Protein 4ECF (pdb70)

Solvent-accessible surface area: 11600 Å² total

Sequence (258 aa):
AGESITAVGSTALQPLVEAAGEQYTGEHLGTFINVQGGGTGTGLSQIQEGAVQIGNSDLFAGEQKGINNARQLVDHRVAVVGITPIVNKKVGVKNLSTNQLIKIFTGQITNWKEVGGADQSIVLINRAQGSGTRATFEQFGLANHRSSKTAQEQDSSGVRSIIVATTPGAISYVAFSYVNKTVQALSSLNHVAPTEVNVTTNDWRIWSYEHLYTKGHPTGLTKAFITYVQSPAIQNTLVRQLGYLSSPDQLVERDANGHITKT

Radius of gyration: 18.45 Å; Cα contacts (8 Å, |Δi|>4): 594; chains: 1; bounding box: 56×37×43 Å

CATH classification: 3.40.190.10 (+1 more: 3.40.190.10)

InterPro domains:
  IPR011862 Phosphate binding protein [TIGR02136] (4-272)
  IPR024370 PBP domain [PF12849] (29-259)
  IPR050811 Phosphate-binding ABC transporter substrate-binding [PTHR30570] (5-279)

Secondary structure (DSSP, 8-state):
--EEEEEEE-TTTHHHHHHHHHHHHHHSTTEEEEEEEE-HHHHHHHHHHTSSSEEEESS-GGGSTT--GGGEE--EEEEEEEEEEE-TTSS-SEE-HHHHHHHHTTS--BGGGGTS-S-B-EEEEEPTT-HHHHHHHHHTSTTPPPPS-EEESS---HHHHHHSTTEEEEEEGGG--TTSEEPEETTB---HHHHHTTSS--EEEEEEEEESS--HHHHHHHHHHHSHHHIIIIIHHTT-B-TT--EEE-TT--EEE-

B-factor: mean 26.11, std 11.64, range [13.03, 94.61]

Organism: Levilactobacillus brevis (strain ATCC 367 / BCRC 12310 / CIP 105137 / JCM 1170 / LMG 11437 / NCIMB 947 / NCTC 947) (NCBI:txid387344)

Structure (mmCIF, N/CA/C/O backbone):
data_4ECF
#
_entry.id   4ECF
#
_cell.length_a   46.204
_cell.length_b   43.752
_cell.length_c   71.475
_cell.angle_alpha   90.000
_cell.angle_beta   102.570
_cell.angle_gamma   90.000
#
_symmetry.space_group_name_H-M   'P 1 21 1'
#
loop_
_entity.id
_entity.type
_entity.pdbx_description
1 polymer 'ABC-type phosphate transport system, periplasmic component'
2 non-polymer 'PHOSPHATE ION'
3 non-polymer 'ACETATE ION'
4 non-polymer 1,2-ETHANEDIOL
5 water water
#
loop_
_atom_site.group_PDB
_atom_site.id
_atom_site.type_symbol
_atom_site.label_atom_id
_atom_site.label_alt_id
_atom_site.label_comp_id
_atom_site.label_asym_id
_atom_site.label_entity_id
_atom_site.label_seq_id
_atom_site.pdbx_PDB_ins_code
_atom_site.Cartn_x
_atom_site.Cartn_y
_atom_site.Cartn_z
_atom_site.occupancy
_atom_site.B_iso_or_equiv
_atom_site.auth_seq_id
_atom_site.auth_comp_id
_atom_site.auth_asym_id
_atom_site.auth_atom_id
_atom_site.pdbx_PDB_model_num
ATOM 1 N N . ALA A 1 2 ? -2.411 16.267 30.903 1.00 49.70 31 ALA A N 1
ATOM 2 C CA . ALA A 1 2 ? -2.377 17.556 30.139 1.00 62.64 31 ALA A CA 1
ATOM 3 C C . ALA A 1 2 ? -1.002 18.242 30.291 1.00 51.94 31 ALA A C 1
ATOM 4 O O . ALA A 1 2 ? -0.127 18.101 29.431 1.00 56.14 31 ALA A O 1
ATOM 6 N N . GLY A 1 3 ? -0.829 18.979 31.384 1.00 40.22 32 GLY A N 1
ATOM 7 C CA . GLY A 1 3 ? 0.460 19.564 31.740 1.00 33.78 32 GLY A CA 1
ATOM 8 C C . GLY A 1 3 ? 0.840 20.758 30.875 1.00 32.88 32 GLY A C 1
ATOM 9 O O . GLY A 1 3 ? 0.065 21.210 30.048 1.00 34.37 32 GLY A O 1
ATOM 10 N N . GLU A 1 4 ? 2.040 21.268 31.106 1.00 22.20 33 GLU A N 1
ATOM 11 C CA . GLU A 1 4 ? 2.561 22.463 30.462 1.00 21.79 33 GLU A CA 1
ATOM 12 C C . GLU A 1 4 ? 3.699 22.013 29.606 1.00 18.55 33 GLU A C 1
ATOM 13 O O . GLU A 1 4 ? 4.615 21.355 30.081 1.00 17.40 33 GLU A O 1
ATOM 19 N N . SER A 1 5 ? 3.672 22.434 28.341 1.00 18.52 34 SER A N 1
ATOM 20 C CA . SER A 1 5 ? 4.680 22.088 27.368 1.00 17.77 34 SER A CA 1
ATOM 21 C C . SER A 1 5 ? 5.274 23.343 26.743 1.00 17.21 34 SER A C 1
ATOM 22 O O . SER A 1 5 ? 4.590 24.339 26.520 1.00 17.86 34 SER A O 1
ATOM 25 N N . ILE A 1 6 ? 6.559 23.278 26.450 1.00 16.21 35 ILE A N 1
ATOM 26 C CA . ILE A 1 6 ? 7.253 24.308 25.644 1.00 15.26 35 ILE A CA 1
ATOM 27 C C . ILE A 1 6 ? 8.205 23.602 24.657 1.00 16.69 35 ILE A C 1
ATOM 28 O O . ILE A 1 6 ? 8.572 22.446 24.850 1.00 16.69 35 ILE A O 1
ATOM 33 N N . THR A 1 7 ? 8.628 24.343 23.626 1.00 16.38 36 THR A N 1
ATOM 34 C CA . THR A 1 7 ? 9.540 23.873 22.602 1.00 17.71 36 THR A CA 1
ATOM 35 C C . THR A 1 7 ? 10.667 24.885 22.355 1.00 15.46 36 THR A C 1
ATOM 36 O O . THR A 1 7 ? 10.430 26.099 22.200 1.00 17.42 36 THR A O 1
ATOM 40 N N . ALA A 1 8 ? 11.902 24.372 22.399 1.00 14.67 37 ALA A N 1
ATOM 41 C CA . ALA A 1 8 ? 13.134 25.119 22.116 1.00 16.40 37 ALA A CA 1
ATOM 42 C C . ALA A 1 8 ? 13.800 24.484 20.908 1.00 17.18 37 ALA A C 1
ATOM 43 O O . ALA A 1 8 ? 13.928 23.251 20.851 1.00 19.23 37 ALA A O 1
ATOM 45 N N . VAL A 1 9 ? 14.174 25.286 19.921 1.00 15.20 38 VAL A N 1
ATOM 46 C CA . VAL A 1 9 ? 14.817 24.750 18.727 1.00 17.65 38 VAL A CA 1
ATOM 47 C C . VAL A 1 9 ? 16.033 25.615 18.327 1.00 16.62 38 VAL A C 1
ATOM 48 O O . VAL A 1 9 ? 16.120 26.778 18.712 1.00 16.27 38 VAL A O 1
ATOM 52 N N . GLY A 1 10 ? 16.957 25.020 17.576 1.00 15.21 39 GLY A N 1
ATOM 53 C CA . GLY A 1 10 ? 18.050 25.785 16.941 1.00 16.09 39 GLY A CA 1
ATOM 54 C C . GLY A 1 10 ? 19.422 25.178 17.121 1.00 14.85 39 GLY A C 1
ATOM 55 O O . GLY A 1 10 ? 19.664 24.059 16.698 1.00 16.49 39 GLY A O 1
ATOM 56 N N . SER A 1 11 ? 20.342 25.996 17.619 1.00 15.06 40 SER A N 1
ATOM 57 C CA . SER A 1 11 ? 21.729 25.608 17.741 1.00 14.43 40 SER A CA 1
ATOM 58 C C . SER A 1 11 ? 21.990 24.164 18.111 1.00 15.10 40 SER A C 1
ATOM 59 O O . SER A 1 11 ? 21.546 23.697 19.180 1.00 15.85 40 SER A O 1
ATOM 62 N N . THR A 1 12 ? 22.689 23.435 17.242 1.00 16.37 41 THR A N 1
ATOM 63 C CA . THR A 1 12 ? 23.129 22.082 17.579 1.00 17.60 41 THR A CA 1
ATOM 64 C C . THR A 1 12 ? 24.314 22.058 18.560 1.00 17.49 41 THR A C 1
ATOM 65 O O . THR A 1 12 ? 24.471 21.090 19.315 1.00 18.61 41 THR A O 1
ATOM 69 N N . ALA A 1 13 ? 25.081 23.140 18.626 1.00 17.02 42 ALA A N 1
ATOM 70 C CA . ALA A 1 13 ? 26.114 23.256 19.649 1.00 17.21 42 ALA A CA 1
ATOM 71 C C . ALA A 1 13 ? 25.533 23.312 21.075 1.00 17.27 42 ALA A C 1
ATOM 72 O O . ALA A 1 13 ? 26.116 22.779 22.027 1.00 18.82 42 ALA A O 1
ATOM 74 N N . LEU A 1 14 ? 24.352 23.932 21.205 1.00 15.25 43 LEU A N 1
ATOM 75 C CA . LEU A 1 14 ? 23.722 24.193 22.484 1.00 15.68 43 LEU A CA 1
ATOM 76 C C . LEU A 1 14 ? 22.711 23.066 22.832 1.00 15.32 43 LEU A C 1
ATOM 77 O O . LEU A 1 14 ? 22.359 22.842 23.991 1.00 16.53 43 LEU A O 1
ATOM 82 N N . GLN A 1 15 ? 22.330 22.312 21.816 1.00 14.81 44 GLN A N 1
ATOM 83 C CA . GLN A 1 15 ? 21.313 21.302 21.941 1.00 15.43 44 GLN A CA 1
ATOM 84 C C . GLN A 1 15 ? 21.590 20.334 23.104 1.00 15.86 44 GLN A C 1
ATOM 85 O O . GLN A 1 15 ? 20.670 19.987 23.869 1.00 16.03 44 GLN A O 1
ATOM 91 N N . PRO A 1 16 ? 22.835 19.861 23.259 1.00 17.11 45 PRO A N 1
ATOM 92 C CA . PRO A 1 16 ? 23.044 18.874 24.346 1.00 17.02 45 PRO A CA 1
ATOM 93 C C . PRO A 1 16 ? 22.749 19.449 25.727 1.00 16.55 45 PRO A C 1
ATOM 94 O O . PRO A 1 16 ? 22.210 18.738 26.598 1.00 17.47 45 PRO A O 1
ATOM 98 N N . LEU A 1 17 ? 23.127 20.694 25.954 1.00 16.88 46 LEU A N 1
ATOM 99 C CA . LEU A 1 17 ? 22.845 21.324 27.260 1.00 16.68 46 LEU A CA 1
ATOM 100 C C . LEU A 1 17 ? 21.316 21.540 27.468 1.00 18.17 46 LEU A C 1
ATOM 101 O O . LEU A 1 17 ? 20.766 21.294 28.573 1.00 16.48 46 LEU A O 1
ATOM 106 N N . VAL A 1 18 ? 20.630 21.989 26.433 1.00 17.28 47 VAL A N 1
ATOM 107 C CA . VAL A 1 18 ? 19.176 22.216 26.517 1.00 15.13 47 VAL A CA 1
ATOM 108 C C . VAL A 1 18 ? 18.423 20.900 26.738 1.00 17.07 47 VAL A C 1
ATOM 109 O O . VAL A 1 18 ? 17.520 20.807 27.550 1.00 17.67 47 VAL A O 1
ATOM 113 N N . GLU A 1 19 ? 18.849 19.846 26.058 1.00 16.15 48 GLU A N 1
ATOM 114 C CA . GLU A 1 19 ? 18.248 18.544 26.247 1.00 16.57 48 GLU A CA 1
ATOM 115 C C . GLU A 1 19 ? 18.491 18.014 27.669 1.00 16.34 48 GLU A C 1
ATOM 116 O O . GLU A 1 19 ? 17.605 17.453 28.315 1.00 18.14 48 GLU A O 1
ATOM 122 N N . ALA A 1 20 ? 19.735 18.122 28.144 1.00 17.19 49 ALA A N 1
ATOM 123 C CA . ALA A 1 20 ? 20.051 17.604 29.491 1.00 16.52 49 ALA A CA 1
ATOM 124 C C . ALA A 1 20 ? 19.340 18.397 30.589 1.00 17.02 49 ALA A C 1
ATOM 125 O O . ALA A 1 20 ? 18.764 17.801 31.527 1.00 16.67 49 ALA A O 1
ATOM 127 N N . ALA A 1 21 ? 19.324 19.722 30.440 1.00 17.52 50 ALA A N 1
ATOM 128 C CA . ALA A 1 21 ? 18.694 20.585 31.432 1.00 15.91 50 ALA A CA 1
ATOM 129 C C . ALA A 1 21 ? 17.162 20.374 31.385 1.00 15.73 50 ALA A C 1
ATOM 130 O O . ALA A 1 21 ? 16.489 20.361 32.413 1.00 16.31 50 ALA A O 1
ATOM 132 N N . GLY A 1 22 ? 16.630 20.217 30.187 1.00 14.73 51 GLY A N 1
ATOM 133 C CA . GLY A 1 22 ? 15.200 19.974 30.008 1.00 13.89 51 GLY A CA 1
ATOM 134 C C . GLY A 1 22 ? 14.761 18.691 30.681 1.00 16.47 51 GLY A C 1
ATOM 135 O O . GLY A 1 22 ? 13.758 18.688 31.364 1.00 17.65 51 GLY A O 1
ATOM 136 N N . GLU A 1 23 ? 15.502 17.592 30.496 1.00 16.87 52 GLU A N 1
ATOM 137 C CA . GLU A 1 23 ? 15.095 16.322 31.110 1.00 18.63 52 GLU A CA 1
ATOM 138 C C . GLU A 1 23 ? 15.237 16.396 32.624 1.00 19.54 52 GLU A C 1
ATOM 139 O O . GLU A 1 23 ? 14.418 15.866 33.377 1.00 19.03 52 GLU A O 1
ATOM 145 N N . GLN A 1 24 ? 16.282 17.059 33.082 1.00 18.23 53 GLN A N 1
ATOM 146 C CA . GLN A 1 24 ? 16.448 17.220 34.504 1.00 18.97 53 GLN A CA 1
ATOM 147 C C . GLN A 1 24 ? 15.302 18.056 35.099 1.00 17.64 53 GLN A C 1
ATOM 148 O O . GLN A 1 24 ? 14.723 17.673 36.103 1.00 17.65 53 GLN A O 1
ATOM 154 N N . TYR A 1 25 ? 14.967 19.166 34.445 1.00 16.80 54 TYR A N 1
ATOM 155 C CA . TYR A 1 25 ? 13.882 20.026 34.894 1.00 15.49 54 TYR A CA 1
ATOM 156 C C . TYR A 1 25 ? 12.562 19.247 34.958 1.00 14.67 54 TYR A C 1
ATOM 157 O O . TYR A 1 25 ? 11.853 19.266 35.954 1.00 15.81 54 TYR A O 1
ATOM 166 N N . THR A 1 26 ? 12.248 18.516 33.893 1.00 15.22 55 THR A N 1
ATOM 167 C CA . THR A 1 26 ? 10.943 17.836 33.842 1.00 15.70 55 THR A CA 1
ATOM 168 C C . THR A 1 26 ? 10.829 16.699 34.867 1.00 15.77 55 THR A C 1
ATOM 169 O O . THR A 1 26 ? 9.735 16.412 35.384 1.00 20.28 55 THR A O 1
ATOM 173 N N . GLY A 1 27 ? 11.949 16.050 35.179 1.00 15.85 56 GLY A N 1
ATOM 174 C CA . GLY A 1 27 ? 11.934 15.000 36.209 1.00 15.55 56 GLY A CA 1
ATOM 175 C C . GLY A 1 27 ? 11.814 15.573 37.605 1.00 15.73 56 GLY A C 1
ATOM 176 O O . GLY A 1 27 ? 11.465 14.866 38.538 1.00 16.93 56 GLY A O 1
ATOM 177 N N . GLU A 1 28 ? 12.137 16.852 37.761 1.00 17.15 57 GLU A N 1
ATOM 178 C CA . GLU A 1 28 ? 12.013 17.555 39.061 1.00 16.89 57 GLU A CA 1
ATOM 179 C C . GLU A 1 28 ? 10.711 18.370 39.221 1.00 17.96 57 GLU A C 1
ATOM 180 O O . GLU A 1 28 ? 10.416 18.847 40.314 1.00 19.45 57 GLU A O 1
ATOM 186 N N . HIS A 1 29 ? 9.968 18.562 38.127 1.00 16.41 58 HIS A N 1
ATOM 187 C CA . HIS A 1 29 ? 8.733 19.392 38.131 1.00 16.76 58 HIS A CA 1
ATOM 188 C C . HIS A 1 29 ? 7.635 18.626 37.453 1.00 17.26 58 HIS A C 1
ATOM 189 O O . HIS A 1 29 ? 7.587 18.512 36.220 1.00 18.10 58 HIS A O 1
ATOM 196 N N . LEU A 1 30 ? 6.786 18.015 38.244 1.00 18.28 59 LEU A N 1
ATOM 197 C CA . LEU A 1 30 ? 5.715 17.165 37.727 1.00 19.33 59 LEU A CA 1
ATOM 198 C C . LEU A 1 30 ? 4.782 17.928 36.775 1.00 19.13 59 LEU A C 1
ATOM 199 O O . LEU A 1 30 ? 4.484 19.071 36.992 1.00 20.51 59 LEU A O 1
ATOM 204 N N . GLY A 1 31 ? 4.420 17.283 35.670 1.00 20.89 60 GLY A N 1
ATOM 205 C CA . GLY A 1 31 ? 3.420 17.827 34.751 1.00 20.86 60 GLY A CA 1
ATOM 206 C C . GLY A 1 31 ? 4.017 18.802 33.746 1.00 21.62 60 GLY A C 1
ATOM 207 O O . GLY A 1 31 ? 3.315 19.659 33.220 1.00 21.69 60 GLY A O 1
ATOM 208 N N . THR A 1 32 ? 5.330 18.726 33.550 1.00 18.11 61 THR A N 1
ATOM 209 C CA . THR A 1 32 ? 6.008 19.596 32.610 1.00 15.83 61 THR A CA 1
ATOM 210 C C . THR A 1 32 ? 6.657 18.802 31.469 1.00 16.64 61 THR A C 1
ATOM 211 O O . THR A 1 32 ? 7.115 17.711 31.651 1.00 18.88 61 THR A O 1
ATOM 215 N N . PHE A 1 33 ? 6.748 19.437 30.302 1.00 17.93 62 PHE A N 1
ATOM 216 C CA . PHE A 1 33 ? 7.271 18.824 29.091 1.00 19.40 62 PHE A CA 1
ATOM 217 C C . PHE A 1 33 ? 8.086 19.852 28.340 1.00 17.93 62 PHE A C 1
ATOM 218 O O . PHE A 1 33 ? 7.614 20.961 28.112 1.00 17.16 62 PHE A O 1
ATOM 226 N N . ILE A 1 34 ? 9.322 19.501 27.983 1.00 16.12 63 ILE A N 1
ATOM 227 C CA . ILE A 1 34 ? 10.193 20.405 27.259 1.00 16.18 63 ILE A CA 1
ATOM 228 C C . ILE A 1 34 ? 10.716 19.655 26.050 1.00 17.60 63 ILE A C 1
ATOM 229 O O . ILE A 1 34 ? 11.497 18.705 26.179 1.00 18.40 63 ILE A O 1
ATOM 234 N N . ASN A 1 35 ? 10.339 20.150 24.872 1.00 17.54 64 ASN A N 1
ATOM 235 C CA . ASN A 1 35 ? 10.683 19.527 23.606 1.00 17.98 64 ASN A CA 1
ATOM 236 C C . ASN A 1 35 ? 11.829 20.303 23.020 1.00 19.20 64 ASN A C 1
ATOM 237 O O . ASN A 1 35 ? 11.767 21.506 22.949 1.00 18.99 64 ASN A O 1
ATOM 242 N N . VAL A 1 36 ? 12.891 19.611 22.611 1.00 18.06 65 VAL A N 1
ATOM 243 C CA . VAL A 1 36 ? 14.100 20.280 22.116 1.00 16.99 65 VAL A CA 1
ATOM 244 C C . VAL A 1 36 ? 14.392 19.740 20.720 1.00 16.75 65 VAL A C 1
ATOM 245 O O . VAL A 1 36 ? 14.333 18.516 20.477 1.00 21.39 65 VAL A O 1
ATOM 249 N N . GLN A 1 37 ? 14.646 20.650 19.799 1.00 16.47 66 GLN A N 1
ATOM 250 C CA . GLN A 1 37 ? 15.081 20.272 18.453 1.00 18.77 66 GLN A CA 1
ATOM 251 C C . GLN A 1 37 ? 16.371 20.990 18.096 1.00 19.54 66 GLN A C 1
ATOM 252 O O . GLN A 1 37 ? 16.732 22.007 18.683 1.00 18.06 66 GLN A O 1
ATOM 258 N N . GLY A 1 38 ? 17.029 20.458 17.062 1.00 20.26 67 GLY A N 1
ATOM 259 C CA . GLY A 1 38 ? 18.173 21.122 16.433 1.00 20.31 67 GLY A CA 1
ATOM 260 C C . GLY A 1 38 ? 17.727 22.060 15.328 1.00 20.37 67 GLY A C 1
ATOM 261 O O . GLY A 1 38 ? 16.722 22.796 15.482 1.00 19.00 67 GLY A O 1
ATOM 262 N N . GLY A 1 39 ? 18.437 22.023 14.195 1.00 20.31 68 GLY A N 1
ATOM 263 C CA . GLY A 1 39 ? 18.186 22.920 13.067 1.00 19.71 68 GLY A CA 1
ATOM 264 C C . GLY A 1 39 ? 19.235 23.974 12.786 1.00 19.32 68 GLY A C 1
ATOM 265 O O . GLY A 1 39 ? 19.317 24.509 11.673 1.00 18.35 68 GLY A O 1
ATOM 266 N N . GLY A 1 40 ? 20.010 24.295 13.801 1.00 17.38 69 GLY A N 1
ATOM 267 C CA . GLY A 1 40 ? 21.067 25.277 13.715 1.00 16.56 69 GLY A CA 1
ATOM 268 C C . GLY A 1 40 ? 20.622 26.616 14.268 1.00 16.77 69 GLY A C 1
ATOM 269 O O . GLY A 1 40 ? 19.422 26.915 14.333 1.00 16.76 69 GLY A O 1
ATOM 270 N N . THR A 1 41 ? 21.608 27.462 14.527 1.00 16.45 70 THR A N 1
ATOM 271 C CA . THR A 1 41 ? 21.386 28.803 15.047 1.00 15.73 70 THR A CA 1
ATOM 272 C C . THR A 1 41 ? 20.429 29.599 14.179 1.00 16.17 70 THR A C 1
ATOM 273 O O . THR A 1 41 ? 19.513 30.242 14.673 1.00 18.17 70 THR A O 1
ATOM 277 N N . GLY A 1 42 ? 20.635 29.546 12.864 1.00 17.83 71 GLY A N 1
ATOM 278 C CA . GLY A 1 42 ? 19.810 30.336 11.937 1.00 18.31 71 GLY A CA 1
ATOM 279 C C . GLY A 1 42 ? 18.327 30.023 11.988 1.00 17.70 71 GLY A C 1
ATOM 280 O O . GLY A 1 42 ? 17.457 30.940 11.987 1.00 18.75 71 GLY A O 1
ATOM 281 N N . THR A 1 43 ? 18.024 28.729 12.102 1.00 18.79 72 THR A N 1
ATOM 282 C CA . THR A 1 43 ? 16.664 28.249 12.281 1.00 19.62 72 THR A CA 1
ATOM 283 C C . THR A 1 43 ? 16.117 28.672 13.671 1.00 19.17 72 THR A C 1
ATOM 284 O O . THR A 1 43 ? 14.966 29.108 13.790 1.00 19.33 72 THR A O 1
ATOM 288 N N . GLY A 1 44 ? 16.935 28.590 14.710 1.00 17.08 73 GLY A N 1
ATOM 289 C CA . GLY A 1 44 ? 16.539 29.037 16.018 1.00 17.12 73 GLY A CA 1
ATOM 290 C C . GLY A 1 44 ? 16.086 30.486 16.016 1.00 17.65 73 GLY A C 1
ATOM 291 O O . GLY A 1 44 ? 15.021 30.814 16.522 1.00 18.26 73 GLY A O 1
ATOM 292 N N . LEU A 1 45 ? 16.920 31.358 15.455 1.00 17.00 74 LEU A N 1
ATOM 293 C CA . LEU A 1 45 ? 16.612 32.766 15.382 1.00 16.82 74 LEU A CA 1
ATOM 294 C C . LEU A 1 45 ? 15.404 33.052 14.494 1.00 16.66 74 LEU A C 1
ATOM 295 O O . LEU A 1 45 ? 14.524 33.838 14.859 1.00 17.20 74 LEU A O 1
ATOM 300 N N . SER A 1 46 ? 15.344 32.422 13.326 1.00 16.37 75 SER A N 1
ATOM 301 C CA . SER A 1 46 ? 14.185 32.645 12.458 1.00 18.31 75 SER A CA 1
ATOM 302 C C . SER A 1 46 ? 12.871 32.180 13.085 1.00 17.13 75 SER A C 1
ATOM 303 O O . SER A 1 46 ? 11.842 32.882 12.979 1.00 18.47 75 SER A O 1
ATOM 306 N N . GLN A 1 47 ? 12.894 31.042 13.781 1.00 17.42 76 GLN A N 1
ATOM 307 C CA . GLN A 1 47 ? 11.653 30.492 14.353 1.00 16.24 76 GLN A CA 1
ATOM 308 C C . GLN A 1 47 ? 11.191 31.301 15.576 1.00 16.35 76 GLN A C 1
ATOM 309 O O . GLN A 1 47 ? 10.002 31.542 15.731 1.00 16.69 76 GLN A O 1
ATOM 315 N N . ILE A 1 48 ? 12.132 31.775 16.372 1.00 15.54 77 ILE A N 1
ATOM 316 C CA . ILE A 1 48 ? 11.727 32.584 17.521 1.00 15.84 77 ILE A CA 1
ATOM 317 C C . ILE A 1 48 ? 11.178 33.934 17.046 1.00 16.48 77 ILE A C 1
ATOM 318 O O . ILE A 1 48 ? 10.159 34.429 17.579 1.00 17.79 77 ILE A O 1
ATOM 323 N N . GLN A 1 49 ? 11.809 34.536 16.037 1.00 15.71 78 GLN A N 1
ATOM 324 C CA . GLN A 1 49 ? 11.267 35.784 15.456 1.00 18.56 78 GLN A CA 1
ATOM 325 C C . GLN A 1 49 ? 9.852 35.597 14.951 1.00 21.60 78 GLN A C 1
ATOM 326 O O . GLN A 1 49 ? 9.008 36.487 15.102 1.00 21.02 78 GLN A O 1
ATOM 332 N N . GLU A 1 50 ? 9.607 34.450 14.322 1.00 19.66 79 GLU A N 1
ATOM 333 C CA . GLU A 1 50 ? 8.263 34.131 13.809 1.00 20.58 79 GLU A CA 1
ATOM 334 C C . GLU A 1 50 ? 7.239 33.858 14.910 1.00 22.92 79 GLU A C 1
ATOM 335 O O . GLU A 1 50 ? 6.030 33.823 14.652 1.00 21.84 79 GLU A O 1
ATOM 341 N N . GLY A 1 51 ? 7.710 33.602 16.126 1.00 20.20 80 GLY A N 1
ATOM 342 C CA . GLY A 1 51 ? 6.869 33.232 17.237 1.00 20.36 80 GLY A CA 1
ATOM 343 C C . GLY A 1 51 ? 6.349 31.814 17.067 1.00 19.01 80 GLY A C 1
ATOM 344 O O . GLY A 1 51 ? 5.287 31.468 17.563 1.00 22.23 80 GLY A O 1
ATOM 345 N N . ALA A 1 52 ? 7.119 30.982 16.351 1.00 17.81 81 ALA A N 1
ATOM 346 C CA . ALA A 1 52 ? 6.728 29.617 16.048 1.00 15.76 81 ALA A CA 1
ATOM 347 C C . ALA A 1 52 ? 7.169 28.596 17.106 1.00 16.81 81 ALA A C 1
ATOM 348 O O . ALA A 1 52 ? 6.716 27.438 17.087 1.00 16.85 81 ALA A O 1
ATOM 350 N N . VAL A 1 53 ? 8.017 29.065 18.043 1.00 16.82 82 VAL A N 1
ATOM 351 C CA . VAL A 1 53 ? 8.532 28.255 19.156 1.00 14.92 82 VAL A CA 1
ATOM 352 C C . VAL A 1 53 ? 8.598 29.152 20.386 1.00 15.63 82 VAL A C 1
ATOM 353 O O . VAL A 1 53 ? 8.412 30.352 20.278 1.00 16.86 82 VAL A O 1
ATOM 357 N N . GLN A 1 54 ? 8.880 28.559 21.543 1.00 14.53 83 GLN A N 1
ATOM 358 C CA . GLN A 1 54 ? 8.989 29.350 22.769 1.00 13.90 83 GLN A CA 1
ATOM 359 C C . GLN A 1 54 ? 10.412 29.899 22.991 1.00 13.83 83 GLN A C 1
ATOM 360 O O . GLN A 1 54 ? 10.592 30.908 23.644 1.00 15.08 83 GLN A O 1
ATOM 366 N N . ILE A 1 55 ? 11.419 29.116 22.616 1.00 13.03 84 ILE A N 1
ATOM 367 C CA . ILE A 1 55 ? 12.857 29.457 22.803 1.00 14.43 84 ILE A CA 1
ATOM 368 C C . ILE A 1 55 ? 13.609 29.184 21.515 1.00 15.21 84 ILE A C 1
ATOM 369 O O . ILE A 1 55 ? 13.477 28.122 20.939 1.00 16.07 84 ILE A O 1
ATOM 374 N N . GLY A 1 56 ? 14.401 30.179 21.079 1.00 15.99 85 GLY A N 1
ATOM 375 C CA . GLY A 1 56 ? 15.349 30.026 19.989 1.00 14.01 85 GLY A CA 1
ATOM 376 C C . GLY A 1 56 ? 16.733 29.863 20.560 1.00 15.20 85 GLY A C 1
ATOM 377 O O . GLY A 1 56 ? 17.245 30.738 21.279 1.00 17.25 85 GLY A O 1
ATOM 378 N N . ASN A 1 57 ? 17.338 28.721 20.313 1.00 15.69 86 ASN A N 1
ATOM 379 C CA . ASN A 1 57 ? 18.676 28.396 20.805 1.00 16.17 86 ASN A CA 1
ATOM 380 C C . ASN A 1 57 ? 19.692 28.909 19.803 1.00 16.22 86 ASN A C 1
ATOM 381 O O . ASN A 1 57 ? 19.637 28.505 18.629 1.00 16.98 86 ASN A O 1
ATOM 386 N N . SER A 1 58 ? 20.627 29.744 20.250 1.00 15.53 87 SER A N 1
ATOM 387 C CA . SER A 1 58 ? 21.537 30.419 19.336 1.00 15.95 87 SER A CA 1
ATOM 388 C C . SER A 1 58 ? 22.960 30.522 19.913 1.00 15.71 87 SER A C 1
ATOM 389 O O . SER A 1 58 ? 23.136 30.854 21.094 1.00 17.99 87 SER A O 1
ATOM 392 N N . ASP A 1 59 ? 23.950 30.322 19.055 1.00 16.18 88 ASP A N 1
ATOM 393 C CA . ASP A 1 59 ? 25.360 30.625 19.379 1.00 15.25 88 ASP A CA 1
ATOM 394 C C . ASP A 1 59 ? 25.760 32.043 19.077 1.00 15.69 88 ASP A C 1
ATOM 395 O O . ASP A 1 59 ? 26.909 32.431 19.347 1.00 17.26 88 ASP A O 1
ATOM 400 N N . LEU A 1 60 ? 24.858 32.816 18.493 1.00 17.48 89 LEU A N 1
ATOM 401 C CA . LEU A 1 60 ? 25.141 34.174 18.042 1.00 16.21 89 LEU A CA 1
ATOM 402 C C . LEU A 1 60 ? 24.188 35.186 18.699 1.00 17.63 89 LEU A C 1
ATOM 403 O O . LEU A 1 60 ? 23.038 34.861 19.067 1.00 17.66 89 LEU A O 1
ATOM 408 N N . PHE A 1 61 ? 24.617 36.431 18.797 1.00 19.02 90 PHE A N 1
ATOM 409 C CA . PHE A 1 61 ? 23.664 37.518 19.084 1.00 18.73 90 PHE A CA 1
ATOM 410 C C . PHE A 1 61 ? 22.667 37.638 17.928 1.00 18.27 90 PHE A C 1
ATOM 411 O O . PHE A 1 61 ? 23.062 37.456 16.749 1.00 18.36 90 PHE A O 1
ATOM 419 N N . ALA A 1 62 ? 21.404 37.966 18.244 1.00 20.29 91 ALA A N 1
ATOM 420 C CA . ALA A 1 62 ? 20.348 37.963 17.238 1.00 21.20 91 ALA A CA 1
ATOM 421 C C . ALA A 1 62 ? 20.662 38.887 16.064 1.00 21.67 91 ALA A C 1
ATOM 422 O O . ALA A 1 62 ? 20.448 38.513 14.875 1.00 24.31 91 ALA A O 1
ATOM 424 N N . GLY A 1 63 ? 21.245 40.045 16.383 1.00 20.70 92 GLY A N 1
ATOM 425 C CA . GLY A 1 63 ? 21.655 41.030 15.365 1.00 25.06 92 GLY A CA 1
ATOM 426 C C . GLY A 1 63 ? 22.729 40.622 14.365 1.00 25.69 92 GLY A C 1
ATOM 427 O O . GLY A 1 63 ? 22.910 41.320 13.354 1.00 27.23 92 GLY A O 1
ATOM 428 N N . GLU A 1 64 ? 23.438 39.521 14.629 1.00 25.27 93 GLU A N 1
ATOM 429 C CA . GLU A 1 64 ? 24.441 38.957 13.712 1.00 24.73 93 GLU A CA 1
ATOM 430 C C . GLU A 1 64 ? 23.860 38.298 12.460 1.00 28.56 93 GLU A C 1
ATOM 431 O O . GLU A 1 64 ? 24.586 38.056 11.511 1.00 29.83 93 GLU A O 1
ATOM 437 N N . GLN A 1 65 ? 22.559 37.982 12.483 1.00 26.05 94 GLN A N 1
ATOM 438 C CA . GLN A 1 65 ? 21.918 37.253 11.394 1.00 25.32 94 GLN A CA 1
ATOM 439 C C . GLN A 1 65 ? 21.063 38.217 10.582 1.00 26.10 94 GLN A C 1
ATOM 440 O O . GLN A 1 65 ? 20.156 38.866 11.109 1.00 22.96 94 GLN A O 1
ATOM 446 N N . LYS A 1 66 ? 21.362 38.331 9.285 1.00 26.95 95 LYS A N 1
ATOM 447 C CA . LYS A 1 66 ? 20.596 39.231 8.415 1.00 35.44 95 LYS A CA 1
ATOM 448 C C . LYS A 1 66 ? 19.113 38.871 8.434 1.00 29.77 95 LYS A C 1
ATOM 449 O O . LYS A 1 66 ? 18.756 37.694 8.341 1.00 33.43 95 LYS A O 1
ATOM 455 N N . GLY A 1 67 ? 18.264 39.884 8.590 1.00 30.60 96 GLY A N 1
ATOM 456 C CA . GLY A 1 67 ? 16.804 39.728 8.558 1.00 30.55 96 GLY A CA 1
ATOM 457 C C . GLY A 1 67 ? 16.135 39.445 9.893 1.00 31.99 96 GLY A C 1
ATOM 458 O O . GLY A 1 67 ? 14.909 39.291 9.967 1.00 29.58 96 GLY A O 1
ATOM 459 N N . ILE A 1 68 ? 16.935 39.348 10.952 1.00 27.95 97 ILE A N 1
ATOM 460 C CA . ILE A 1 68 ? 16.397 39.174 12.306 1.00 24.82 97 ILE A CA 1
ATOM 461 C C . ILE A 1 68 ? 16.314 40.543 12.986 1.00 31.12 97 ILE A C 1
ATOM 462 O O . ILE A 1 68 ? 17.325 41.273 13.043 1.00 33.86 97 ILE A O 1
ATOM 467 N N . ASN A 1 69 ? 15.129 40.903 13.470 1.00 29.61 98 ASN A N 1
ATOM 468 C CA A ASN A 1 69 ? 14.945 42.111 14.283 0.70 29.14 98 ASN A CA 1
ATOM 469 C CA B ASN A 1 69 ? 14.957 42.104 14.286 0.30 29.87 98 ASN A CA 1
ATOM 470 C C . ASN A 1 69 ? 15.240 41.821 15.763 1.00 28.84 98 ASN A C 1
ATOM 471 O O . ASN A 1 69 ? 14.387 41.338 16.516 1.00 27.93 98 ASN A O 1
ATOM 480 N N . ALA A 1 70 ? 16.465 42.126 16.190 1.00 29.09 99 ALA A N 1
ATOM 481 C CA . ALA A 1 70 ? 16.896 41.827 17.562 1.00 27.96 99 ALA A CA 1
ATOM 482 C C . ALA A 1 70 ? 16.050 42.530 18.637 1.00 32.27 99 ALA A C 1
ATOM 483 O O . ALA A 1 70 ? 15.916 42.025 19.768 1.00 30.21 99 ALA A O 1
ATOM 485 N N . ARG A 1 71 ? 15.440 43.663 18.287 1.00 30.59 100 ARG A N 1
ATOM 486 C CA . ARG A 1 71 ? 14.712 44.458 19.289 1.00 33.16 100 ARG A CA 1
ATOM 487 C C . ARG A 1 71 ? 13.353 43.862 19.732 1.00 33.20 100 ARG A C 1
ATOM 488 O O . ARG A 1 71 ? 12.798 44.311 20.720 1.00 34.75 100 ARG A O 1
ATOM 496 N N . GLN A 1 72 ? 12.820 42.874 19.026 1.00 27.86 101 GLN A N 1
ATOM 497 C CA . GLN A 1 72 ? 11.622 42.195 19.473 1.00 29.73 101 GLN A CA 1
ATOM 498 C C . GLN A 1 72 ? 11.948 40.891 20.254 1.00 23.96 101 GLN A C 1
ATOM 499 O O . GLN A 1 72 ? 11.054 40.245 20.808 1.00 25.08 101 GLN A O 1
ATOM 505 N N . LEU A 1 73 ? 13.229 40.536 20.311 1.00 21.35 102 LEU A N 1
ATOM 506 C CA . LEU A 1 73 ? 13.656 39.364 21.036 1.00 19.85 102 LEU A CA 1
ATOM 507 C C . LEU A 1 73 ? 14.284 39.785 22.335 1.00 21.71 102 LEU A C 1
ATOM 508 O O . LEU A 1 73 ? 14.766 40.913 22.473 1.00 24.85 102 LEU A O 1
ATOM 513 N N . VAL A 1 74 ? 14.262 38.863 23.298 1.00 18.56 103 VAL A N 1
ATOM 514 C CA . VAL A 1 74 ? 14.914 39.051 24.592 1.00 17.37 103 VAL A CA 1
ATOM 515 C C . VAL A 1 74 ? 15.996 37.976 24.773 1.00 17.44 103 VAL A C 1
ATOM 516 O O . VAL A 1 74 ? 15.716 36.783 24.750 1.00 19.10 103 VAL A O 1
ATOM 520 N N . ASP A 1 75 ? 17.224 38.440 24.947 1.00 16.78 104 ASP A N 1
ATOM 521 C CA . ASP A 1 75 ? 18.399 37.610 25.135 1.00 17.32 104 ASP A CA 1
ATOM 522 C C . ASP A 1 75 ? 18.472 37.019 26.539 1.00 16.89 104 ASP A C 1
ATOM 523 O O . ASP A 1 75 ? 18.077 37.665 27.526 1.00 18.38 104 ASP A O 1
ATOM 528 N N . HIS A 1 76 ? 18.983 35.803 26.626 1.00 16.06 105 HIS A N 1
ATOM 529 C CA . HIS A 1 76 ? 19.343 35.184 27.912 1.00 17.45 105 HIS A CA 1
ATOM 530 C C . HIS A 1 76 ? 20.566 34.364 27.671 1.00 18.04 105 HIS A C 1
ATOM 531 O O . HIS A 1 76 ? 20.524 33.384 26.927 1.00 19.63 105 HIS A O 1
ATOM 538 N N . ARG A 1 77 ? 21.699 34.820 28.158 1.00 16.80 106 ARG A N 1
ATOM 539 C CA . ARG A 1 77 ? 22.939 34.051 27.995 1.00 16.23 106 ARG A CA 1
ATOM 540 C C . ARG A 1 77 ? 23.083 33.021 29.100 1.00 16.98 106 ARG A C 1
ATOM 541 O O . ARG A 1 77 ? 22.785 33.326 30.269 1.00 17.93 106 ARG A O 1
ATOM 549 N N . VAL A 1 78 ? 23.527 31.806 28.754 1.00 16.39 107 VAL A N 1
ATOM 550 C CA . VAL A 1 78 ? 23.513 30.680 29.682 1.00 14.85 107 VAL A CA 1
ATOM 551 C C . VAL A 1 78 ? 24.833 29.946 29.792 1.00 17.01 107 VAL A C 1
ATOM 552 O O . VAL A 1 78 ? 25.023 29.148 30.691 1.00 19.58 107 VAL A O 1
ATOM 556 N N . ALA A 1 79 ? 25.759 30.223 28.878 1.00 17.60 108 ALA A N 1
ATOM 557 C CA . ALA A 1 79 ? 26.991 29.429 28.813 1.00 16.48 108 ALA A CA 1
ATOM 558 C C . ALA A 1 79 ? 27.901 30.056 27.765 1.00 16.87 108 ALA A C 1
ATOM 559 O O . ALA A 1 79 ? 27.472 30.930 26.996 1.00 17.02 108 ALA A O 1
ATOM 561 N N . VAL A 1 80 ? 29.161 29.636 27.795 1.00 16.99 109 VAL A N 1
ATOM 562 C CA . VAL A 1 80 ? 30.109 29.844 26.687 1.00 17.12 109 VAL A CA 1
ATOM 563 C C . VAL A 1 80 ? 30.424 28.445 26.153 1.00 15.10 109 VAL A C 1
ATOM 564 O O . VAL A 1 80 ? 30.554 27.463 26.916 1.00 17.71 109 VAL A O 1
ATOM 568 N N . VAL A 1 81 ? 30.507 28.316 24.841 1.00 15.92 110 VAL A N 1
ATOM 569 C CA . VAL A 1 81 ? 30.917 27.066 24.164 1.00 19.98 110 VAL A CA 1
ATOM 570 C C . VAL A 1 81 ? 32.200 27.306 23.361 1.00 18.57 110 VAL A C 1
ATOM 571 O O . VAL A 1 81 ? 32.306 28.293 22.618 1.00 17.30 110 VAL A O 1
ATOM 575 N N . GLY A 1 82 ? 33.169 26.411 23.533 1.00 18.28 111 GLY A N 1
ATOM 576 C CA . GLY A 1 82 ? 34.356 26.371 22.707 1.00 19.21 111 GLY A CA 1
ATOM 577 C C . GLY A 1 82 ? 34.090 25.611 21.424 1.00 18.47 111 GLY A C 1
ATOM 578 O O . GLY A 1 82 ? 33.248 24.689 21.387 1.00 17.46 111 GLY A O 1
ATOM 579 N N . ILE A 1 83 ? 34.756 26.044 20.369 1.00 16.82 112 ILE A N 1
ATOM 580 C CA . ILE A 1 83 ? 34.710 25.384 19.047 1.00 17.39 112 ILE A CA 1
ATOM 581 C C . ILE A 1 83 ? 36.129 24.995 18.656 1.00 18.07 112 ILE A C 1
ATOM 582 O O . ILE A 1 83 ? 37.089 25.800 18.784 1.00 17.77 112 ILE A O 1
ATOM 587 N N . THR A 1 84 ? 36.258 23.777 18.148 1.00 19.22 113 THR A N 1
ATOM 588 C CA . THR A 1 84 ? 37.566 23.243 17.766 1.00 17.48 113 THR A CA 1
ATOM 589 C C . THR A 1 84 ? 37.536 22.601 16.372 1.00 17.77 113 THR A C 1
ATOM 590 O O . THR A 1 84 ? 36.553 21.971 15.992 1.00 17.62 113 THR A O 1
ATOM 594 N N . PRO A 1 85 ? 38.600 22.812 15.599 1.00 17.31 114 PRO A N 1
ATOM 595 C CA . PRO A 1 85 ? 38.761 21.946 14.416 1.00 17.07 114 PRO A CA 1
ATOM 596 C C . PRO A 1 85 ? 38.899 20.502 14.857 1.00 17.60 114 PRO A C 1
ATOM 597 O O . PRO A 1 85 ? 39.413 20.199 15.954 1.00 18.06 114 PRO A O 1
ATOM 601 N N . ILE A 1 86 ? 38.358 19.601 14.027 1.00 16.87 115 ILE A N 1
ATOM 602 C CA . ILE A 1 86 ? 38.507 18.184 14.212 1.00 17.00 115 ILE A CA 1
ATOM 603 C C . ILE A 1 86 ? 38.929 17.549 12.913 1.00 17.61 115 ILE A C 1
ATOM 604 O O . ILE A 1 86 ? 38.562 18.002 11.846 1.00 17.21 115 ILE A O 1
ATOM 609 N N . VAL A 1 87 ? 39.751 16.514 13.016 1.00 16.78 116 VAL A N 1
ATOM 610 C CA . VAL A 1 87 ? 40.223 15.799 11.852 1.00 17.60 116 VAL A CA 1
ATOM 611 C C . VAL A 1 87 ? 40.042 14.304 12.003 1.00 18.63 116 VAL A C 1
ATOM 612 O O . VAL A 1 87 ? 39.924 13.777 13.094 1.00 18.97 116 VAL A O 1
ATOM 616 N N . ASN A 1 88 ? 40.025 13.625 10.860 1.00 19.01 117 ASN A N 1
ATOM 617 C CA . ASN A 1 88 ? 40.053 12.181 10.841 1.00 21.81 117 ASN A CA 1
ATOM 618 C C . ASN A 1 88 ? 41.355 11.741 11.508 1.00 21.65 117 ASN A C 1
ATOM 619 O O . ASN A 1 88 ? 42.389 12.382 11.349 1.00 21.76 117 ASN A O 1
ATOM 624 N N . LYS A 1 89 ? 41.296 10.694 12.311 1.00 25.67 118 LYS A N 1
ATOM 625 C CA . LYS A 1 89 ? 42.447 10.320 13.148 1.00 29.22 118 LYS A CA 1
ATOM 626 C C . LYS A 1 89 ? 43.703 9.875 12.388 1.00 31.29 118 LYS A C 1
ATOM 627 O O . LYS A 1 89 ? 44.786 9.797 12.971 1.00 31.24 118 LYS A O 1
ATOM 633 N N . LYS A 1 90 ? 43.579 9.603 11.088 1.00 27.96 119 LYS A N 1
ATOM 634 C CA . LYS A 1 90 ? 44.709 9.181 10.285 1.00 28.62 119 LYS A CA 1
ATOM 635 C C . LYS A 1 90 ? 45.365 10.296 9.447 1.00 28.26 119 LYS A C 1
ATOM 636 O O . LYS A 1 90 ? 46.254 9.999 8.637 1.00 28.31 119 LYS A O 1
ATOM 642 N N . VAL A 1 91 ? 45.015 11.576 9.646 1.00 25.07 120 VAL A N 1
ATOM 643 C CA . VAL A 1 91 ? 45.600 12.619 8.764 1.00 23.48 120 VAL A CA 1
ATOM 644 C C . VAL A 1 91 ? 47.073 12.914 9.090 1.00 26.20 120 VAL A C 1
ATOM 645 O O . VAL A 1 91 ? 47.766 13.537 8.279 1.00 28.02 120 VAL A O 1
ATOM 649 N N . GLY A 1 92 ? 47.531 12.487 10.271 1.00 27.87 121 GLY A N 1
ATOM 650 C CA . GLY A 1 92 ? 48.949 12.601 10.635 1.00 29.39 121 GLY A CA 1
ATOM 651 C C . GLY A 1 92 ? 49.386 13.918 11.269 1.00 26.87 121 GLY A C 1
ATOM 652 O O . GLY A 1 92 ? 50.584 14.192 11.297 1.00 27.62 121 GLY A O 1
ATOM 653 N N . VAL A 1 93 ? 48.431 14.742 11.716 1.00 25.35 122 VAL A N 1
ATOM 654 C CA . VAL A 1 93 ? 48.741 15.970 12.441 1.00 25.09 122 VAL A CA 1
ATOM 655 C C . VAL A 1 93 ? 47.781 16.177 13.594 1.00 22.70 122 VAL A C 1
ATOM 656 O O . VAL A 1 93 ? 46.611 15.730 13.577 1.00 23.35 122 VAL A O 1
ATOM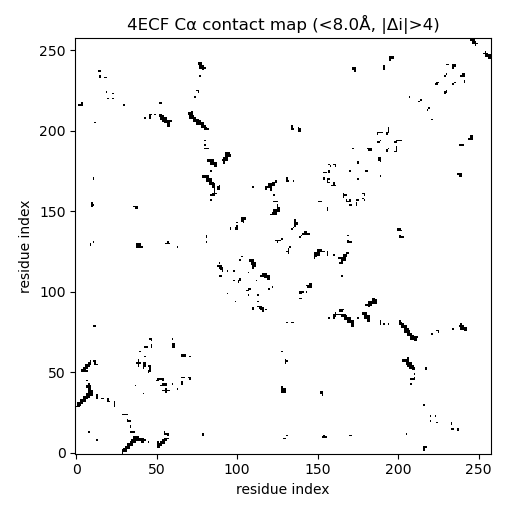 660 N N . LYS A 1 94 ? 48.293 16.883 14.591 1.00 20.88 123 LYS A N 1
ATOM 661 C CA . LYS A 1 94 ? 47.572 17.226 15.801 1.00 22.61 123 LYS A CA 1
ATOM 662 C C . LYS A 1 94 ? 47.533 18.727 16.081 1.00 20.34 123 LYS 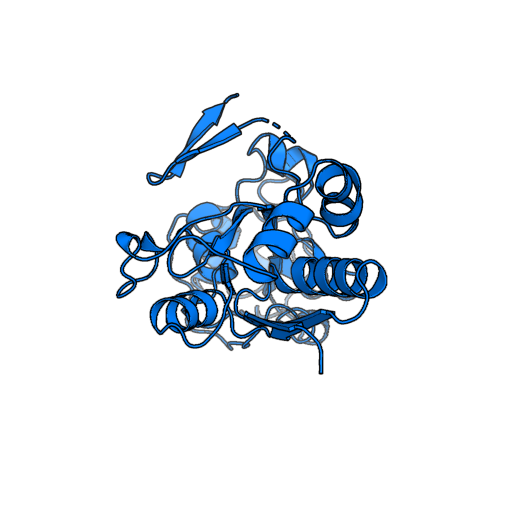A C 1
ATOM 663 O O . LYS A 1 94 ? 46.893 19.162 17.044 1.00 20.57 123 LYS A O 1
ATOM 669 N N . ASN A 1 95 ? 48.185 19.510 15.223 1.00 18.86 124 ASN A N 1
ATOM 670 C CA . ASN A 1 95 ? 48.319 20.943 15.393 1.00 18.18 124 ASN A CA 1
ATOM 671 C C . ASN A 1 95 ? 48.409 21.587 14.025 1.00 17.95 124 ASN A C 1
ATOM 672 O O . ASN A 1 95 ? 48.938 20.974 13.098 1.00 16.88 124 ASN A O 1
ATOM 677 N N . LEU A 1 96 ? 47.847 22.791 13.922 1.00 16.00 125 LEU A N 1
ATOM 678 C CA . LEU A 1 96 ? 48.071 23.697 12.766 1.00 16.55 125 LEU A CA 1
ATOM 679 C C . LEU A 1 96 ? 48.310 25.107 13.260 1.00 16.53 125 LEU A C 1
ATOM 680 O O . LEU A 1 96 ? 47.795 25.487 14.318 1.00 17.35 125 LEU A O 1
ATOM 685 N N . SER A 1 97 ? 49.105 25.893 12.525 1.00 15.57 126 SER A N 1
ATOM 686 C CA . SER A 1 97 ? 49.133 27.332 12.798 1.00 16.89 126 SER A CA 1
ATOM 687 C C . SER A 1 97 ? 47.854 27.962 12.222 1.00 16.68 126 SER A C 1
ATOM 688 O O . SER A 1 97 ? 47.179 27.337 11.383 1.00 16.04 126 SER A O 1
ATOM 691 N N . THR A 1 98 ? 47.552 29.200 12.614 1.00 17.27 127 THR A N 1
ATOM 692 C CA . THR A 1 98 ? 46.438 29.931 12.000 1.00 16.64 127 THR A CA 1
ATOM 693 C C . THR A 1 98 ? 46.610 30.004 10.459 1.00 17.50 127 THR A C 1
ATOM 694 O O . THR A 1 98 ? 45.650 29.764 9.720 1.00 16.54 127 THR A O 1
ATOM 698 N N . ASN A 1 99 ? 47.806 30.330 9.998 1.00 18.71 128 ASN A N 1
ATOM 699 C CA . ASN A 1 99 ? 48.024 30.481 8.563 1.00 18.58 128 ASN A CA 1
ATOM 700 C C . ASN A 1 99 ? 47.772 29.163 7.832 1.00 18.91 128 ASN A C 1
ATOM 701 O O . ASN A 1 99 ? 47.165 29.163 6.753 1.00 18.66 128 ASN A O 1
ATOM 706 N N . GLN A 1 100 ? 48.236 28.038 8.398 1.00 16.82 129 GLN A N 1
ATOM 707 C CA . GLN A 1 100 ? 47.955 26.734 7.805 1.00 16.16 129 GLN A CA 1
ATOM 708 C C . GLN A 1 100 ? 46.463 26.427 7.781 1.00 16.40 129 GLN A C 1
ATOM 709 O O . GLN A 1 100 ? 45.972 25.930 6.785 1.00 16.91 129 GLN A O 1
ATOM 715 N N . LEU A 1 101 ? 45.761 26.712 8.891 1.00 15.54 130 LEU A N 1
ATOM 716 C CA . LEU A 1 101 ? 44.328 26.466 8.956 1.00 15.63 130 LEU A CA 1
ATOM 717 C C . LEU A 1 101 ? 43.575 27.257 7.874 1.00 17.60 130 LEU A C 1
ATOM 718 O O . LEU A 1 101 ? 42.675 26.721 7.186 1.00 15.73 130 LEU A O 1
ATOM 723 N N . ILE A 1 102 ? 43.957 28.515 7.687 1.00 17.00 131 ILE A N 1
ATOM 724 C CA . ILE A 1 102 ? 43.303 29.380 6.705 1.00 17.61 131 ILE A CA 1
ATOM 725 C C . ILE A 1 102 ? 43.570 28.828 5.312 1.00 17.89 131 ILE A C 1
ATOM 726 O O . ILE A 1 102 ? 42.674 28.689 4.502 1.00 18.87 131 ILE A O 1
ATOM 731 N N . LYS A 1 103 ? 44.818 28.473 5.064 1.00 16.71 132 LYS A N 1
ATOM 732 C CA . LYS A 1 103 ? 45.211 27.957 3.752 1.00 18.18 132 LYS A CA 1
ATOM 733 C C . LYS A 1 103 ? 44.484 26.664 3.465 1.00 17.65 132 LYS A C 1
ATOM 734 O O . LYS A 1 103 ? 44.189 26.385 2.308 1.00 17.73 132 LYS A O 1
ATOM 740 N N . ILE A 1 104 ? 44.251 25.832 4.473 1.00 16.40 133 ILE A N 1
ATOM 741 C CA . ILE A 1 104 ? 43.475 24.599 4.235 1.00 16.28 133 ILE A CA 1
ATOM 742 C C . ILE A 1 104 ? 42.026 24.896 3.881 1.00 17.01 133 ILE A C 1
ATOM 743 O O . ILE A 1 104 ? 41.495 24.361 2.904 1.00 19.25 133 ILE A O 1
ATOM 748 N N . PHE A 1 105 ? 41.371 25.728 4.673 1.00 15.80 134 PHE A N 1
ATOM 749 C CA . PHE A 1 105 ? 39.941 26.013 4.443 1.00 17.05 134 PHE A CA 1
ATOM 750 C C . PHE A 1 105 ? 39.671 26.853 3.188 1.00 19.47 134 PHE A C 1
ATOM 751 O O . PHE A 1 105 ? 38.574 26.774 2.630 1.00 22.69 134 PHE A O 1
ATOM 759 N N . THR A 1 106 ? 40.661 27.625 2.744 1.00 19.74 135 THR A N 1
ATOM 760 C CA . THR A 1 106 ? 40.542 28.336 1.477 1.00 19.77 135 THR A CA 1
ATOM 761 C C . THR A 1 106 ? 40.931 27.521 0.265 1.00 20.11 135 THR A C 1
ATOM 762 O O . THR A 1 106 ? 40.808 28.020 -0.884 1.00 22.07 135 THR A O 1
ATOM 766 N N . GLY A 1 107 ? 41.495 26.323 0.459 1.00 19.45 136 GLY A N 1
ATOM 767 C CA . GLY A 1 107 ? 41.907 25.477 -0.663 1.00 21.23 136 GLY A CA 1
ATOM 768 C C . GLY A 1 107 ? 43.303 25.711 -1.208 1.00 21.63 136 GLY A C 1
ATOM 769 O O . GLY A 1 107 ? 43.670 25.160 -2.246 1.00 24.76 136 GLY A O 1
ATOM 770 N N . GLN A 1 108 ? 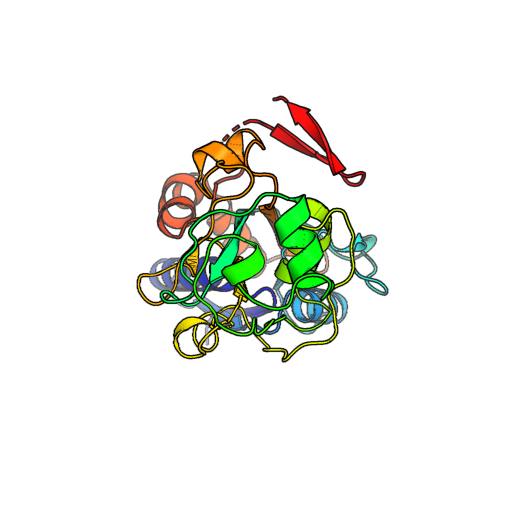44.090 26.559 -0.564 1.00 19.01 137 GLN A N 1
ATOM 771 C CA . GLN A 1 108 ? 45.459 26.790 -0.986 1.00 22.97 137 GLN A CA 1
ATOM 772 C C . GLN A 1 108 ? 46.390 25.610 -0.702 1.00 22.72 137 GLN A C 1
ATOM 773 O O . GLN A 1 108 ? 47.353 25.397 -1.415 1.00 25.50 137 GLN A O 1
ATOM 779 N N . ILE A 1 109 ? 46.123 24.888 0.379 1.00 21.09 138 ILE A N 1
ATOM 780 C CA . ILE A 1 109 ? 46.815 23.654 0.732 1.00 21.38 138 ILE A CA 1
ATOM 781 C C . ILE A 1 109 ? 45.806 22.532 0.540 1.00 20.29 138 ILE A C 1
ATOM 782 O O . ILE A 1 109 ? 44.662 22.621 1.013 1.00 21.46 138 ILE A O 1
ATOM 787 N N . THR A 1 110 ? 46.181 21.514 -0.234 1.00 21.16 139 THR A N 1
ATOM 788 C CA . THR A 1 110 ? 45.204 20.469 -0.607 1.00 20.24 139 THR A CA 1
ATOM 789 C C . THR A 1 110 ? 45.597 19.039 -0.182 1.00 20.14 139 THR A C 1
ATOM 790 O O . THR A 1 110 ? 44.833 18.119 -0.381 1.00 19.33 139 THR A O 1
ATOM 794 N N . ASN A 1 111 ? 46.796 18.865 0.363 1.00 20.10 140 ASN A N 1
ATOM 795 C CA . ASN A 1 111 ? 47.288 17.583 0.844 1.00 22.09 140 ASN A CA 1
ATOM 796 C C . ASN A 1 111 ? 47.900 17.758 2.253 1.00 20.56 140 ASN A C 1
ATOM 797 O O . ASN A 1 111 ? 48.643 18.716 2.531 1.00 19.79 140 ASN A O 1
ATOM 802 N N . TRP A 1 112 ? 47.594 16.843 3.170 1.00 20.57 141 TRP A N 1
ATOM 803 C CA . TRP A 1 112 ? 48.112 16.923 4.515 1.00 19.97 141 TRP A CA 1
ATOM 804 C C . TRP A 1 112 ? 49.636 16.880 4.607 1.00 20.50 141 TRP A C 1
ATOM 805 O O . TRP A 1 112 ? 50.232 17.387 5.557 1.00 19.98 141 TRP A O 1
ATOM 816 N N . LYS A 1 113 ? 50.310 16.335 3.602 1.00 19.55 142 LYS A N 1
ATOM 817 C CA . LYS A 1 113 ? 51.755 16.305 3.656 1.00 20.54 142 LYS A CA 1
ATOM 818 C C . LYS A 1 113 ? 52.364 17.715 3.683 1.00 22.25 142 LYS A C 1
ATOM 819 O O . LYS A 1 113 ? 53.479 17.899 4.151 1.00 23.26 142 LYS A O 1
ATOM 825 N N . GLU A 1 114 ? 51.622 18.690 3.166 1.00 22.51 143 GLU A N 1
ATOM 826 C CA . GLU A 1 114 ? 52.065 20.069 3.104 1.00 22.74 143 GLU A CA 1
ATOM 827 C C . GLU A 1 114 ? 52.178 20.687 4.499 1.00 23.43 143 GLU A C 1
ATOM 828 O O . GLU A 1 114 ? 52.838 21.720 4.663 1.00 25.32 143 GLU A O 1
ATOM 834 N N . VAL A 1 115 ? 51.562 20.059 5.487 1.00 21.46 144 VAL A N 1
ATOM 835 C CA . VAL A 1 115 ? 51.591 20.571 6.839 1.00 20.57 144 VAL A CA 1
ATOM 836 C C . VAL A 1 115 ? 52.179 19.515 7.791 1.00 23.18 144 VAL A C 1
ATOM 837 O O . VAL A 1 115 ? 51.971 19.568 8.982 1.00 28.22 144 VAL A O 1
ATOM 841 N N . GLY A 1 116 ? 52.955 18.585 7.238 1.00 25.12 145 GLY A N 1
ATOM 842 C CA . GLY A 1 116 ? 53.693 17.584 8.026 1.00 24.45 145 GLY A CA 1
ATOM 843 C C . GLY A 1 116 ? 52.936 16.300 8.298 1.00 25.64 145 GLY A C 1
ATOM 844 O O . GLY A 1 116 ? 53.366 15.486 9.118 1.00 28.12 145 GLY A O 1
ATOM 845 N N . GLY A 1 117 ? 51.784 16.125 7.654 1.00 22.40 146 GLY A N 1
ATOM 846 C CA . GLY A 1 117 ? 50.956 14.947 7.857 1.00 21.23 146 GLY A CA 1
ATOM 847 C C . GLY A 1 117 ? 51.181 13.894 6.787 1.00 24.22 146 GLY A C 1
ATOM 848 O O . GLY A 1 117 ? 52.182 13.925 6.086 1.00 23.84 146 GLY A O 1
ATOM 849 N N . ALA A 1 118 ? 50.246 12.952 6.701 1.00 24.17 147 ALA A N 1
ATOM 850 C CA . ALA A 1 118 ? 50.309 11.846 5.727 1.00 25.92 147 ALA A CA 1
ATOM 851 C C . ALA A 1 118 ? 50.124 12.389 4.323 1.00 23.39 147 ALA A C 1
ATOM 852 O O . ALA A 1 118 ? 49.499 13.421 4.150 1.00 22.93 147 ALA A O 1
ATOM 854 N N . ASP A 1 119 ? 50.600 11.653 3.321 1.00 24.38 148 ASP A N 1
ATOM 855 C CA . ASP A 1 119 ? 50.302 11.971 1.919 1.00 23.09 148 ASP A CA 1
ATOM 856 C C . ASP A 1 119 ? 48.857 11.531 1.675 1.00 21.68 148 ASP A C 1
ATOM 857 O O . ASP A 1 119 ? 48.556 10.345 1.444 1.00 24.60 148 ASP A O 1
ATOM 862 N N . GLN A 1 120 ? 47.942 12.499 1.756 1.00 20.51 149 GLN A N 1
ATOM 863 C CA . GLN A 1 120 ? 46.509 12.240 1.698 1.00 21.09 149 GLN A CA 1
ATOM 864 C C . GLN A 1 120 ? 45.821 13.540 1.287 1.00 22.09 149 GLN A C 1
ATOM 865 O O . GLN A 1 120 ? 46.062 14.609 1.916 1.00 19.57 149 GLN A O 1
ATOM 871 N N . SER A 1 121 ? 44.940 13.464 0.292 1.00 21.58 150 SER A N 1
ATOM 872 C CA . SER A 1 121 ? 44.182 14.644 -0.093 1.00 23.03 150 SER A CA 1
ATOM 873 C C . SER A 1 121 ? 43.274 15.077 1.054 1.00 22.41 150 SER A C 1
ATOM 874 O O . SER A 1 121 ? 42.661 14.237 1.735 1.00 23.26 150 SER A O 1
ATOM 877 N N . ILE A 1 122 ? 43.185 16.388 1.274 1.00 21.69 151 ILE A N 1
ATOM 878 C CA . ILE A 1 122 ? 42.330 16.966 2.310 1.00 19.02 151 ILE A CA 1
ATOM 879 C C . ILE A 1 122 ? 40.882 16.994 1.820 1.00 20.64 151 ILE A C 1
ATOM 880 O O . ILE A 1 122 ? 40.634 17.310 0.638 1.00 21.21 151 ILE A O 1
ATOM 885 N N . VAL A 1 123 ? 39.939 16.638 2.696 1.00 17.85 152 VAL A N 1
ATOM 886 C CA . VAL A 1 123 ? 38.527 16.746 2.396 1.00 18.18 152 VAL A CA 1
ATOM 887 C C . VAL A 1 123 ? 37.911 17.708 3.381 1.00 18.36 152 VAL A C 1
ATOM 888 O O . VAL A 1 123 ? 37.765 17.373 4.579 1.00 17.67 152 VAL A O 1
ATOM 892 N N . LEU A 1 124 ? 37.537 18.890 2.898 1.00 19.83 153 LEU A N 1
ATOM 893 C CA . LEU A 1 124 ? 36.878 19.875 3.748 1.00 18.19 153 LEU A CA 1
ATOM 894 C C . LEU A 1 124 ? 35.440 19.451 3.961 1.00 18.99 153 LEU A C 1
ATOM 895 O O . LEU A 1 124 ? 34.729 19.073 3.011 1.00 20.75 153 LEU A O 1
ATOM 900 N N . ILE A 1 125 ? 35.013 19.518 5.220 1.00 17.17 154 ILE A N 1
ATOM 901 C CA . ILE A 1 125 ? 33.612 19.318 5.579 1.00 19.38 154 ILE A CA 1
ATOM 902 C C . ILE A 1 125 ? 33.125 20.590 6.266 1.00 18.50 154 ILE A C 1
ATOM 903 O O . ILE A 1 125 ? 33.720 21.040 7.234 1.00 18.86 154 ILE A O 1
ATOM 908 N N . ASN A 1 126 ? 32.065 21.192 5.745 1.00 17.86 155 ASN A N 1
ATOM 909 C CA . ASN A 1 126 ? 31.540 22.433 6.311 1.00 19.65 155 ASN A CA 1
ATOM 910 C C . ASN A 1 126 ? 30.149 22.217 6.861 1.00 19.41 155 ASN A C 1
ATOM 911 O O . ASN A 1 126 ? 29.453 21.247 6.510 1.00 20.40 155 ASN A O 1
ATOM 916 N N . ARG A 1 127 ? 29.725 23.125 7.744 1.00 18.28 156 ARG A N 1
ATOM 917 C CA . ARG A 1 127 ? 28.327 23.238 8.016 1.00 19.29 156 ARG A CA 1
ATOM 918 C C . ARG A 1 127 ? 27.695 24.179 7.007 1.00 20.32 156 ARG A C 1
ATOM 919 O O . ARG A 1 127 ? 28.381 24.992 6.360 1.00 23.38 156 ARG A O 1
ATOM 927 N N . ALA A 1 128 ? 26.370 24.116 6.923 1.00 23.59 157 ALA A N 1
ATOM 928 C CA . ALA A 1 128 ? 25.605 25.043 6.111 1.00 27.22 157 ALA A CA 1
ATOM 929 C C . ALA A 1 128 ? 25.588 26.454 6.672 1.00 25.07 157 ALA A C 1
ATOM 930 O O . ALA A 1 128 ? 25.707 26.673 7.881 1.00 25.51 157 ALA A O 1
ATOM 932 N N . GLN A 1 129 ? 25.433 27.428 5.775 1.00 27.25 158 GLN A N 1
ATOM 933 C CA . GLN A 1 129 ? 25.257 28.827 6.132 1.00 28.74 158 GLN A CA 1
ATOM 934 C C . GLN A 1 129 ? 24.094 28.959 7.109 1.00 27.60 158 GLN A C 1
ATOM 935 O O . GLN A 1 129 ? 23.077 28.279 6.958 1.00 30.01 158 GLN A O 1
ATOM 941 N N . GLY A 1 130 ? 24.266 29.821 8.108 1.00 27.44 159 GLY A N 1
ATOM 942 C CA . GLY A 1 130 ? 23.312 29.920 9.220 1.00 27.21 159 GLY A CA 1
ATOM 943 C C . GLY A 1 130 ? 23.764 29.219 10.485 1.00 26.03 159 GLY A C 1
ATOM 944 O O . GLY A 1 130 ? 23.260 29.524 11.573 1.00 25.36 159 GLY A O 1
ATOM 945 N N . SER A 1 131 ? 24.687 28.270 10.349 1.00 22.10 160 SER A N 1
ATOM 946 C CA . SER A 1 131 ? 25.302 27.586 11.492 1.00 19.25 160 SER A CA 1
ATOM 947 C C . SER A 1 131 ? 26.085 28.595 12.319 1.00 17.53 160 SER A C 1
ATOM 948 O O . SER A 1 131 ? 26.902 29.362 11.785 1.00 17.55 160 SER A O 1
ATOM 951 N N . GLY A 1 132 ? 25.843 28.603 13.633 1.00 17.63 161 GLY A N 1
ATOM 952 C CA . GLY A 1 132 ? 26.544 29.512 14.491 1.00 17.00 161 GLY A CA 1
ATOM 953 C C . GLY A 1 132 ? 27.969 29.059 14.737 1.00 18.53 161 GLY A C 1
ATOM 954 O O . GLY A 1 132 ? 28.892 29.893 14.909 1.00 18.43 161 GLY A O 1
ATOM 955 N N . THR A 1 133 ? 28.165 27.746 14.672 1.00 16.90 162 THR A N 1
ATOM 956 C CA . THR A 1 133 ? 29.535 27.157 14.740 1.00 15.28 162 THR A CA 1
ATOM 957 C C . THR A 1 133 ? 30.360 27.662 13.554 1.00 16.36 162 THR A C 1
ATOM 958 O O . THR A 1 133 ? 31.516 28.118 13.726 1.00 16.73 162 THR A O 1
ATOM 962 N N . ARG A 1 134 ? 29.784 27.572 12.369 1.00 17.23 163 ARG A N 1
ATOM 963 C CA . ARG A 1 134 ? 30.477 28.030 11.199 1.00 16.58 163 ARG A CA 1
ATOM 964 C C . ARG A 1 134 ? 30.812 29.545 11.271 1.00 19.51 163 ARG A C 1
ATOM 965 O O . ARG A 1 134 ? 31.932 29.931 10.989 1.00 18.17 163 ARG A O 1
ATOM 973 N N . ALA A 1 135 ? 29.846 30.388 11.674 1.00 17.59 164 ALA A N 1
ATOM 974 C CA . ALA A 1 135 ? 30.101 31.820 11.782 1.00 19.21 164 ALA A CA 1
ATOM 975 C C . ALA A 1 135 ? 31.234 32.125 12.743 1.00 19.35 164 ALA A C 1
ATOM 976 O O . ALA A 1 135 ? 32.098 32.950 12.481 1.00 18.19 164 ALA A O 1
ATOM 978 N N . THR A 1 136 ? 31.224 31.430 13.881 1.00 18.32 165 THR A N 1
ATOM 979 C CA . THR A 1 136 ? 32.224 31.665 14.934 1.00 17.56 165 THR A CA 1
ATOM 980 C C . THR A 1 136 ? 33.585 31.210 14.468 1.00 16.87 165 THR A C 1
ATOM 981 O O . THR A 1 136 ? 34.601 31.896 14.670 1.00 17.78 165 THR A O 1
ATOM 985 N N . PHE A 1 137 ? 33.601 30.093 13.746 1.00 17.97 166 PHE A N 1
ATOM 986 C CA . PHE A 1 137 ? 34.843 29.496 13.272 1.00 16.43 166 PHE A CA 1
ATOM 987 C C . PHE A 1 137 ? 35.479 30.403 12.198 1.00 16.90 166 PHE A C 1
ATOM 988 O O . PHE A 1 137 ? 36.686 30.716 12.253 1.00 16.80 166 PHE A O 1
ATOM 996 N N . GLU A 1 138 ? 34.655 30.907 11.287 1.00 17.35 167 GLU A N 1
ATOM 997 C CA . GLU A 1 138 ? 35.185 31.817 10.233 1.00 17.05 167 GLU A CA 1
ATOM 998 C C . GLU A 1 138 ? 35.741 33.107 10.830 1.00 19.99 167 GLU A C 1
ATOM 999 O O . GLU A 1 138 ? 36.826 33.561 10.451 1.00 20.11 167 GLU A O 1
ATOM 1005 N N . GLN A 1 139 ? 35.003 33.688 11.793 1.00 17.52 168 GLN A N 1
ATOM 1006 C CA . GLN A 1 139 ? 35.417 34.934 12.370 1.00 20.09 168 GLN A CA 1
ATOM 1007 C C . GLN A 1 139 ? 36.684 34.781 13.249 1.00 19.89 168 GLN A C 1
ATOM 1008 O O . GLN A 1 139 ? 37.621 35.557 13.117 1.00 21.51 168 GLN A O 1
ATOM 1014 N N . PHE A 1 140 ? 36.681 33.811 14.173 1.00 18.19 169 PHE A N 1
ATOM 1015 C CA . PHE A 1 140 ? 37.721 33.737 15.187 1.00 18.47 169 PHE A CA 1
ATOM 1016 C C . PHE A 1 140 ? 38.800 32.689 14.956 1.00 17.77 169 PHE A C 1
ATOM 1017 O O . PHE A 1 140 ? 39.877 32.743 15.588 1.00 20.13 169 PHE A O 1
ATOM 1025 N N . GLY A 1 141 ? 38.525 31.753 14.055 1.00 16.24 170 GLY A N 1
ATOM 1026 C CA . GLY A 1 141 ? 39.470 30.739 13.567 1.00 15.84 170 GLY A CA 1
ATOM 1027 C C . GLY A 1 141 ? 40.179 31.080 12.254 1.00 16.64 170 GLY A C 1
ATOM 1028 O O . GLY A 1 141 ? 41.401 30.928 12.135 1.00 18.64 170 GLY A O 1
ATOM 1029 N N . LEU A 1 142 ? 39.391 31.581 11.314 1.00 16.72 171 LEU A N 1
ATOM 1030 C CA . LEU A 1 142 ? 39.860 31.870 9.940 1.00 17.44 171 LEU A CA 1
ATOM 1031 C C . LEU A 1 142 ? 40.088 33.368 9.628 1.00 16.66 171 LEU A C 1
ATOM 1032 O O . LEU A 1 142 ? 40.238 33.732 8.448 1.00 18.35 171 LEU A O 1
ATOM 1037 N N . ALA A 1 143 ? 40.098 34.239 10.633 1.00 19.53 172 ALA A N 1
ATOM 1038 C CA . ALA A 1 143 ? 40.327 35.683 10.399 1.00 22.97 172 ALA A CA 1
ATOM 1039 C C . ALA A 1 143 ? 39.416 36.251 9.290 1.00 21.42 172 ALA A C 1
ATOM 1040 O O . ALA A 1 143 ? 39.832 37.028 8.430 1.00 22.87 172 ALA A O 1
ATOM 1042 N N . ASN A 1 144 ? 38.151 35.824 9.334 1.00 21.07 173 ASN A N 1
ATOM 1043 C CA . ASN A 1 144 ? 37.116 36.227 8.387 1.00 21.40 173 ASN A CA 1
ATOM 1044 C C . ASN A 1 144 ? 37.302 35.757 6.934 1.00 22.67 173 ASN A C 1
ATOM 1045 O O . ASN A 1 144 ? 36.596 36.229 6.058 1.00 27.43 173 ASN A O 1
ATOM 1050 N N . HIS A 1 145 ? 38.208 34.821 6.684 1.00 19.85 174 HIS A N 1
ATOM 1051 C CA . HIS A 1 145 ? 38.245 34.145 5.393 1.00 19.61 174 HIS A CA 1
ATOM 1052 C C . HIS A 1 145 ? 37.022 33.259 5.209 1.00 21.76 174 HIS A C 1
ATOM 1053 O O . HIS A 1 145 ? 36.539 32.620 6.142 1.00 24.13 174 HIS A O 1
ATOM 1060 N N . ARG A 1 146 ? 36.495 33.258 3.994 1.00 27.26 175 ARG A N 1
ATOM 1061 C CA . ARG A 1 146 ? 35.411 32.351 3.564 1.00 32.99 175 ARG A CA 1
ATOM 1062 C C . ARG A 1 146 ? 35.983 31.014 3.167 1.00 33.64 175 ARG A C 1
ATOM 1063 O O . ARG A 1 146 ? 37.056 30.949 2.552 1.00 34.81 175 ARG A O 1
ATOM 1071 N N . SER A 1 147 ? 35.278 29.934 3.514 1.00 32.71 176 SER A N 1
ATOM 1072 C CA A SER A 1 147 ? 35.704 28.599 3.160 0.50 33.89 176 SER A CA 1
ATOM 1073 C CA B SER A 1 147 ? 35.765 28.591 3.130 0.50 32.80 176 SER A CA 1
ATOM 1074 C C . SER A 1 147 ? 35.536 28.367 1.657 1.00 36.27 176 SER A C 1
ATOM 1075 O O . SER A 1 147 ? 34.605 28.907 1.045 1.00 49.26 176 SER A O 1
ATOM 1080 N N . LYS A 1 148 ? 36.443 27.590 1.096 1.00 33.14 177 LYS A N 1
ATOM 1081 C CA . LYS A 1 148 ? 36.282 26.947 -0.180 1.00 33.45 177 LYS A CA 1
ATOM 1082 C C . LYS A 1 148 ? 34.956 26.128 -0.151 1.00 30.15 177 LYS A C 1
ATOM 1083 O O . LYS A 1 148 ? 34.637 25.529 0.850 1.00 24.70 177 LYS A O 1
ATOM 1089 N N . THR A 1 149 ? 34.198 26.117 -1.250 1.00 35.17 178 THR A N 1
ATOM 1090 C CA . THR A 1 149 ? 33.027 25.234 -1.420 1.00 32.44 178 THR A CA 1
ATOM 1091 C C . THR A 1 149 ? 33.387 23.759 -1.142 1.00 35.44 178 THR A C 1
ATOM 1092 O O . THR A 1 149 ? 34.340 23.228 -1.735 1.00 33.59 178 THR A O 1
ATOM 1096 N N . ALA A 1 150 ? 32.598 23.115 -0.270 1.00 32.71 179 ALA A N 1
ATOM 1097 C CA . ALA A 1 150 ? 32.902 21.796 0.335 1.00 31.69 179 ALA A CA 1
ATOM 1098 C C . ALA A 1 150 ? 31.589 21.017 0.479 1.00 30.60 179 ALA A C 1
ATOM 1099 O O . ALA A 1 150 ? 30.495 21.607 0.473 1.00 33.17 179 ALA A O 1
ATOM 1101 N N . GLN A 1 151 ? 31.722 19.720 0.724 1.00 32.99 180 GLN A N 1
ATOM 1102 C CA . GLN A 1 151 ? 30.635 18.905 1.289 1.00 31.27 180 GLN A CA 1
ATOM 1103 C C . GLN A 1 151 ? 30.088 19.595 2.551 1.00 34.79 180 GLN A C 1
ATOM 1104 O O . GLN A 1 151 ? 30.874 20.000 3.413 1.00 26.61 180 GLN A O 1
ATOM 1110 N N . GLU A 1 152 ? 28.759 19.715 2.651 1.00 30.83 181 GLU A N 1
ATOM 1111 C CA . GLU A 1 152 ? 28.101 20.312 3.843 1.00 28.85 181 GLU A CA 1
ATOM 1112 C C . GLU A 1 152 ? 27.224 19.314 4.584 1.00 32.53 181 GLU A C 1
ATOM 1113 O O . GLU A 1 152 ? 26.640 18.394 3.990 1.00 36.57 181 GLU A O 1
ATOM 1119 N N . GLN A 1 153 ? 27.133 19.512 5.895 1.00 25.69 182 GLN A N 1
ATOM 1120 C CA . GLN A 1 153 ? 26.363 18.632 6.774 1.00 25.72 182 GLN A CA 1
ATOM 1121 C C . GLN A 1 153 ? 25.451 19.532 7.586 1.00 26.33 182 GLN A C 1
ATOM 1122 O O . GLN A 1 153 ? 25.756 20.706 7.739 1.00 26.06 182 GLN A O 1
ATOM 1128 N N . ASP A 1 154 ? 24.331 19.001 8.095 1.00 25.90 183 ASP A N 1
ATOM 1129 C CA . ASP A 1 154 ? 23.289 19.855 8.656 1.00 30.37 183 ASP A CA 1
ATOM 1130 C C . ASP A 1 154 ? 23.403 20.007 10.157 1.00 27.10 183 ASP A C 1
ATOM 1131 O O . ASP A 1 154 ? 22.644 20.778 10.722 1.00 27.87 183 ASP A O 1
ATOM 1136 N N . SER A 1 155 ? 24.328 19.301 10.816 1.00 20.23 184 SER A N 1
ATOM 1137 C CA . SER A 1 155 ? 24.432 19.417 12.282 1.00 21.08 184 SER A CA 1
ATOM 1138 C C . SER A 1 155 ? 25.841 19.127 12.766 1.00 19.62 184 SER A C 1
ATOM 1139 O O . SER A 1 155 ? 26.619 18.477 12.078 1.00 19.72 184 SER A O 1
ATOM 1142 N N . SER A 1 156 ? 26.083 19.486 14.029 1.00 18.12 185 SER A N 1
ATOM 1143 C CA . SER A 1 156 ? 27.313 19.126 14.724 1.00 17.69 185 SER A CA 1
ATOM 1144 C C . SER A 1 156 ? 27.547 17.609 14.725 1.00 19.64 185 SER A C 1
ATOM 1145 O O . SER A 1 156 ? 28.639 17.136 14.468 1.00 20.79 185 SER A O 1
ATOM 1148 N N . GLY A 1 157 ? 26.506 16.830 15.041 1.00 20.49 186 GLY A N 1
ATOM 1149 C CA . GLY A 1 157 ? 26.629 15.384 15.107 1.00 21.71 186 GLY A CA 1
ATOM 1150 C C . GLY A 1 157 ? 26.977 14.735 13.780 1.00 20.52 186 GLY A C 1
ATOM 1151 O O . GLY A 1 157 ? 27.800 13.827 13.755 1.00 23.39 186 GLY A O 1
ATOM 1165 N N . VAL A 1 159 ? 28.593 16.313 11.210 1.00 20.02 188 VAL A N 1
ATOM 1166 C CA . VAL A 1 159 ? 29.974 16.715 10.938 1.00 21.06 188 VAL A CA 1
ATOM 1167 C C . VAL A 1 159 ? 30.911 15.725 11.665 1.00 20.98 188 VAL A C 1
ATOM 1168 O O . VAL A 1 159 ? 31.829 15.161 11.076 1.00 20.39 188 VAL A O 1
ATOM 1172 N N . ARG A 1 160 ? 30.669 15.477 12.964 1.00 20.15 189 ARG A N 1
ATOM 1173 C CA . ARG A 1 160 ? 31.520 14.538 13.694 1.00 20.49 189 ARG A CA 1
ATOM 1174 C C . ARG A 1 160 ? 31.554 13.120 13.036 1.00 24.37 189 ARG A C 1
ATOM 1175 O O . ARG A 1 160 ? 32.623 12.546 12.856 1.00 23.67 189 ARG A O 1
ATOM 1183 N N . SER A 1 161 ? 30.403 12.544 12.697 1.00 23.18 190 SER A N 1
ATOM 1184 C CA . SER A 1 161 ? 30.395 11.187 12.136 1.00 25.84 190 SER A CA 1
ATOM 1185 C C . SER A 1 161 ? 31.058 11.080 10.774 1.00 24.69 190 SER A C 1
ATOM 1186 O O . SER A 1 161 ? 31.757 10.087 10.492 1.00 28.32 190 SER A O 1
ATOM 1189 N N . ILE A 1 162 ? 30.883 12.098 9.928 1.00 25.01 191 ILE A N 1
ATOM 1190 C CA A ILE A 1 162 ? 31.484 12.101 8.606 0.50 23.11 191 ILE A CA 1
ATOM 1191 C CA B ILE A 1 162 ? 31.487 12.071 8.601 0.50 23.58 191 ILE A CA 1
ATOM 1192 C C . ILE A 1 162 ? 33.003 12.283 8.731 1.00 20.71 191 ILE A C 1
ATOM 1193 O O . ILE A 1 162 ? 33.784 11.631 8.020 1.00 22.97 191 ILE A O 1
ATOM 1202 N N . VAL A 1 163 ? 33.440 13.151 9.640 1.00 20.86 192 VAL A N 1
ATOM 1203 C CA . VAL A 1 163 ? 34.892 13.319 9.845 1.00 19.27 192 VAL A CA 1
ATOM 1204 C C . VAL A 1 163 ? 35.517 12.011 10.309 1.00 21.41 192 VAL A C 1
ATOM 1205 O O . VAL A 1 163 ? 36.572 11.617 9.824 1.00 22.32 192 VAL A O 1
ATOM 1209 N N . ALA A 1 164 ? 34.832 11.317 11.227 1.00 23.08 193 ALA A N 1
ATOM 1210 C CA . ALA A 1 164 ? 35.341 10.067 11.779 1.00 25.85 193 ALA A CA 1
ATOM 1211 C C . ALA A 1 164 ? 35.624 9.015 10.727 1.00 29.38 193 ALA A C 1
ATOM 1212 O O . ALA A 1 164 ? 36.640 8.320 10.806 1.00 29.40 193 ALA A O 1
ATOM 1214 N N . THR A 1 165 ? 34.744 8.909 9.730 1.00 24.41 194 THR A N 1
ATOM 1215 C CA . THR A 1 165 ? 34.823 7.848 8.737 1.00 27.79 194 THR A CA 1
ATOM 1216 C C . THR A 1 165 ? 35.402 8.242 7.404 1.00 30.90 194 THR A C 1
ATOM 1217 O O . THR A 1 165 ? 35.544 7.382 6.535 1.00 31.08 194 THR A O 1
ATOM 1221 N N . THR A 1 166 ? 35.762 9.517 7.223 1.00 26.08 195 THR A N 1
ATOM 1222 C CA . THR A 1 166 ? 36.212 9.994 5.918 1.00 22.65 195 THR A CA 1
ATOM 1223 C C . THR A 1 166 ? 37.706 10.296 5.901 1.00 23.66 195 THR A C 1
ATOM 1224 O O . THR A 1 166 ? 38.157 11.278 6.540 1.00 21.92 195 THR A O 1
ATOM 1228 N N . PRO A 1 167 ? 38.491 9.481 5.166 1.00 25.05 196 PRO A N 1
ATOM 1229 C CA . PRO A 1 167 ? 39.905 9.749 5.086 1.00 23.05 196 PRO A CA 1
ATOM 1230 C C . PRO A 1 167 ? 40.181 11.188 4.668 1.00 23.70 196 PRO A C 1
ATOM 1231 O O . PRO A 1 167 ? 39.533 11.702 3.751 1.00 23.46 196 PRO A O 1
ATOM 1235 N N . GLY A 1 168 ? 41.139 11.840 5.326 1.00 22.08 197 GLY A N 1
ATOM 1236 C CA . GLY A 1 168 ? 41.554 13.175 4.916 1.00 19.71 197 GLY A CA 1
ATOM 1237 C C . GLY A 1 168 ? 40.698 14.323 5.459 1.00 19.39 197 GLY A C 1
ATOM 1238 O O . GLY A 1 168 ? 41.020 15.468 5.219 1.00 18.92 197 GLY A O 1
ATOM 1239 N N . ALA A 1 169 ? 39.615 14.013 6.178 1.00 19.59 198 ALA A N 1
ATOM 1240 C CA . ALA A 1 169 ? 38.590 15.031 6.538 1.00 18.64 198 ALA A CA 1
ATOM 1241 C C . ALA A 1 169 ? 39.033 15.994 7.643 1.00 18.87 198 ALA A C 1
ATOM 1242 O O . ALA A 1 169 ? 39.662 15.589 8.607 1.00 19.18 198 ALA A O 1
ATOM 1244 N N . ILE A 1 170 ? 38.647 17.248 7.462 1.00 16.29 199 ILE A N 1
ATOM 1245 C CA . ILE A 1 170 ? 38.661 18.243 8.508 1.00 16.28 199 ILE A CA 1
ATOM 1246 C C . ILE A 1 170 ? 37.341 19.014 8.567 1.00 17.14 199 ILE A C 1
ATOM 1247 O O . ILE A 1 170 ? 36.765 19.347 7.572 1.00 18.08 199 ILE A O 1
ATOM 1252 N N . SER A 1 171 ? 36.912 19.328 9.786 1.00 15.65 200 SER A N 1
ATOM 1253 C CA . SER A 1 171 ? 35.738 20.177 10.028 1.00 16.95 200 SER A CA 1
ATOM 1254 C C . SER A 1 171 ? 35.926 20.891 11.362 1.00 17.23 200 SER A C 1
ATOM 1255 O O . SER A 1 171 ? 37.049 21.035 11.863 1.00 17.36 200 SER A O 1
ATOM 1258 N N . TYR A 1 172 ? 34.823 21.382 11.870 1.00 17.90 201 TYR A N 1
ATOM 1259 C CA . TYR A 1 172 ? 34.822 22.120 13.140 1.00 19.67 201 TYR A CA 1
ATOM 1260 C C . TYR A 1 172 ? 33.579 21.741 13.914 1.00 19.30 201 TYR A C 1
ATOM 1261 O O . TYR A 1 172 ? 32.514 21.564 13.323 1.00 18.82 201 TYR A O 1
ATOM 1270 N N . VAL A 1 173 ? 33.689 21.699 15.255 1.00 17.93 202 VAL A N 1
ATOM 1271 C CA . VAL A 1 173 ? 32.598 21.304 16.101 1.00 19.21 202 VAL A CA 1
ATOM 1272 C C . VAL A 1 173 ? 32.784 21.850 17.502 1.00 19.96 202 VAL A C 1
ATOM 1273 O O . VAL A 1 173 ? 33.909 22.114 17.954 1.00 17.50 202 VAL A O 1
ATOM 1277 N N . ALA A 1 174 ? 31.656 22.073 18.143 1.00 19.50 203 ALA A N 1
ATOM 1278 C CA . ALA A 1 174 ? 31.647 22.485 19.568 1.00 19.97 203 ALA A CA 1
ATOM 1279 C C . ALA A 1 174 ? 32.393 21.454 20.441 1.00 20.04 203 ALA A C 1
ATOM 1280 O O . ALA A 1 174 ? 32.314 20.265 20.209 1.00 19.73 203 ALA A O 1
ATOM 1282 N N . PHE A 1 175 ? 33.079 21.923 21.503 1.00 21.48 204 PHE A N 1
ATOM 1283 C CA . PHE A 1 175 ? 33.869 21.066 22.385 1.00 21.80 204 PHE A CA 1
ATOM 1284 C C . PHE A 1 175 ? 33.174 19.768 22.913 1.00 25.45 204 PHE A C 1
ATOM 1285 O O . PHE A 1 175 ? 33.779 18.676 22.895 1.00 30.93 204 PHE A O 1
ATOM 1293 N N . SER A 1 176 ? 31.919 19.865 23.271 1.00 30.41 205 SER A N 1
ATOM 1294 C CA . SER A 1 176 ? 31.223 18.660 23.806 1.00 40.10 2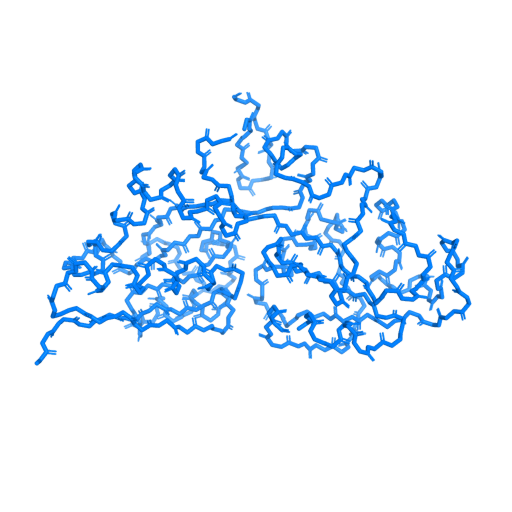05 SER A CA 1
ATOM 1295 C C . SER A 1 176 ? 31.167 17.479 22.832 1.00 37.47 205 SER A C 1
ATOM 1296 O O . SER A 1 176 ? 31.136 16.288 23.241 1.00 29.57 205 SER A O 1
ATOM 1299 N N . TYR A 1 177 ? 31.131 17.800 21.537 1.00 24.45 206 TYR A N 1
ATOM 1300 C CA . TYR A 1 177 ? 31.001 16.753 20.567 1.00 23.50 206 TYR A CA 1
ATOM 1301 C C . TYR A 1 177 ? 32.296 15.993 20.362 1.00 23.78 206 TYR A C 1
ATOM 1302 O O . TYR A 1 177 ? 32.296 14.943 19.746 1.00 25.55 206 TYR A O 1
ATOM 1311 N N . VAL A 1 178 ? 33.425 16.528 20.831 1.00 25.94 207 VAL A N 1
ATOM 1312 C CA . VAL A 1 178 ? 34.675 15.826 20.620 1.00 28.37 207 VAL A CA 1
ATOM 1313 C C . VAL A 1 178 ? 34.666 14.507 21.411 1.00 27.13 207 VAL A C 1
ATOM 1314 O O . VAL A 1 178 ? 34.324 14.521 22.590 1.00 28.14 207 VAL A O 1
ATOM 1318 N N . ASN A 1 179 ? 34.995 13.414 20.735 1.00 30.91 208 ASN A N 1
ATOM 1319 C CA . ASN A 1 179 ? 35.135 12.084 21.339 1.00 37.55 208 ASN A CA 1
ATOM 1320 C C . ASN A 1 179 ? 36.232 11.281 20.634 1.00 38.32 208 ASN A C 1
ATOM 1321 O O . ASN A 1 179 ? 36.904 11.800 19.730 1.00 32.69 208 ASN A O 1
ATOM 1326 N N . LYS A 1 180 ? 36.391 10.016 21.032 1.00 37.21 209 LYS A N 1
ATOM 1327 C CA . LYS A 1 180 ? 37.470 9.147 20.564 1.00 41.95 209 LYS A CA 1
ATOM 1328 C C . LYS A 1 180 ? 37.445 8.826 19.074 1.00 36.02 209 LYS A C 1
ATOM 1329 O O . LYS A 1 180 ? 38.442 8.329 18.537 1.00 35.98 209 LYS A O 1
ATOM 1335 N N . THR A 1 181 ? 36.329 9.097 18.395 1.00 31.48 210 THR A N 1
ATOM 1336 C CA . THR A 1 181 ? 36.239 8.808 16.961 1.00 33.19 210 THR A CA 1
ATOM 1337 C C . THR A 1 181 ? 36.936 9.865 16.081 1.00 27.81 210 THR A C 1
ATOM 1338 O O . THR A 1 181 ? 37.174 9.616 14.907 1.00 32.54 210 THR A O 1
ATOM 1342 N N . VAL A 1 182 ? 37.232 11.026 16.663 1.00 28.74 211 VAL A N 1
ATOM 1343 C CA . VAL A 1 182 ? 37.899 12.125 15.944 1.00 26.16 211 VAL A CA 1
ATOM 1344 C C . VAL A 1 182 ? 39.041 12.734 16.772 1.00 29.84 211 VAL A C 1
ATOM 1345 O O . VAL A 1 182 ? 39.169 12.445 17.969 1.00 30.32 211 VAL A O 1
ATOM 1349 N N . GLN A 1 183 ? 39.855 13.570 16.123 1.00 24.54 212 GLN A N 1
ATOM 1350 C CA . GLN A 1 183 ? 40.995 14.217 16.750 1.00 23.51 212 GLN A CA 1
ATOM 1351 C C . GLN A 1 183 ? 40.806 15.724 16.718 1.00 21.94 212 GLN A C 1
ATOM 1352 O O . GLN A 1 183 ? 40.731 16.299 15.637 1.00 20.03 212 GLN A O 1
ATOM 1358 N N . ALA A 1 184 ? 40.708 16.366 17.885 1.00 20.13 213 ALA A N 1
ATOM 1359 C CA . ALA A 1 184 ? 40.724 17.836 17.987 1.00 18.77 213 ALA A CA 1
ATOM 1360 C C . ALA A 1 184 ? 42.120 18.335 17.722 1.00 19.49 213 ALA A C 1
ATOM 1361 O O . ALA A 1 184 ? 43.098 17.786 18.226 1.00 25.19 213 ALA A O 1
ATOM 1363 N N . LEU A 1 185 ? 42.223 19.397 16.948 1.00 17.33 214 LEU A N 1
ATOM 1364 C CA . LEU A 1 185 ? 43.497 20.048 16.745 1.00 17.11 214 LEU A CA 1
ATOM 1365 C C . LEU A 1 185 ? 43.777 21.169 17.721 1.00 17.30 214 LEU A C 1
ATOM 1366 O O . LEU A 1 185 ? 42.894 22.004 18.010 1.00 20.99 214 LEU A O 1
ATOM 1371 N N . SER A 1 186 ? 45.041 21.250 18.138 1.00 17.03 215 SER A N 1
ATOM 1372 C CA A SER A 1 186 ? 45.587 22.453 18.717 0.50 16.56 215 SER A CA 1
ATOM 1373 C CA B SER A 1 186 ? 45.557 22.479 18.714 0.50 16.46 215 SER A CA 1
ATOM 1374 C C . SER A 1 186 ? 45.804 23.427 17.544 1.00 15.10 215 SER A C 1
ATOM 1375 O O . SER A 1 186 ? 45.975 22.974 16.392 1.00 15.87 215 SER A O 1
ATOM 1380 N N . LEU A 1 187 ? 45.805 24.721 17.852 1.00 15.90 216 LEU A N 1
ATOM 1381 C CA . LEU A 1 187 ? 46.090 25.795 16.876 1.00 14.83 216 LEU A CA 1
ATOM 1382 C C . LEU A 1 187 ? 47.180 26.670 17.471 1.00 15.81 216 LEU A C 1
ATOM 1383 O O . LEU A 1 187 ? 47.039 27.147 18.638 1.00 16.00 216 LEU A O 1
ATOM 1388 N N . ASN A 1 188 ? 48.251 26.892 16.725 1.00 16.26 217 ASN A N 1
ATOM 1389 C CA . ASN A 1 188 ? 49.415 27.637 17.213 1.00 16.17 217 ASN A CA 1
ATOM 1390 C C . ASN A 1 188 ? 49.967 27.036 18.518 1.00 16.74 217 ASN A C 1
ATOM 1391 O O . ASN A 1 188 ? 50.435 27.743 19.422 1.00 16.42 217 ASN A O 1
ATOM 1396 N N . HIS A 1 189 ? 49.850 25.725 18.619 1.00 15.78 218 HIS A N 1
ATOM 1397 C CA . HIS A 1 189 ? 50.232 24.956 19.794 1.00 15.63 218 HIS A CA 1
ATOM 1398 C C . HIS A 1 189 ? 49.548 25.397 21.071 1.00 17.55 218 HIS A C 1
ATOM 1399 O O . HIS A 1 189 ? 50.031 25.075 22.172 1.00 18.56 218 HIS A O 1
ATOM 1406 N N . VAL A 1 190 ? 48.323 25.967 20.935 1.00 16.07 219 VAL A N 1
ATOM 1407 C CA . VAL A 1 190 ? 47.413 26.179 22.053 1.00 15.88 219 VAL A CA 1
ATOM 1408 C C . VAL A 1 190 ? 46.286 25.143 21.963 1.00 15.18 219 VAL A C 1
ATOM 1409 O O . VAL A 1 190 ? 45.699 24.954 20.889 1.00 16.99 219 VAL A O 1
ATOM 1413 N N . ALA A 1 191 ? 46.056 24.434 23.067 1.00 16.02 220 ALA A N 1
ATOM 1414 C CA . ALA A 1 191 ? 45.102 23.335 23.048 1.00 17.43 220 ALA A CA 1
ATOM 1415 C C . ALA A 1 191 ? 43.696 23.865 23.252 1.00 17.16 220 ALA A C 1
ATOM 1416 O O . ALA A 1 191 ? 43.518 24.882 23.937 1.00 18.19 220 ALA A O 1
ATOM 1418 N N . PRO A 1 192 ? 42.679 23.159 22.715 1.00 16.93 221 PRO A N 1
ATOM 1419 C CA . PRO A 1 192 ? 41.255 23.519 22.871 1.00 17.11 221 PRO A CA 1
ATOM 1420 C C . PRO A 1 192 ? 40.770 22.997 24.232 1.00 18.64 221 PRO A C 1
ATOM 1421 O O . PRO A 1 192 ? 40.112 21.968 24.297 1.00 24.76 221 PRO A O 1
ATOM 1425 N N . THR A 1 193 ? 41.103 23.752 25.276 1.00 17.95 222 THR A N 1
ATOM 1426 C CA . THR A 1 193 ? 40.755 23.440 26.657 1.00 19.35 222 THR A CA 1
ATOM 1427 C C . THR A 1 193 ? 39.854 24.548 27.250 1.00 21.64 222 THR A C 1
ATOM 1428 O O . THR A 1 193 ? 39.858 25.707 26.785 1.00 20.00 222 THR A O 1
ATOM 1432 N N . GLU A 1 194 ? 39.160 24.192 28.330 1.00 21.08 223 GLU A N 1
ATOM 1433 C CA . GLU A 1 194 ? 38.329 25.141 29.066 1.00 22.23 223 GLU A CA 1
ATOM 1434 C C . GLU A 1 194 ? 39.153 26.314 29.565 1.00 21.11 223 GLU A C 1
ATOM 1435 O O . GLU A 1 194 ? 38.789 27.454 29.364 1.00 20.75 223 GLU A O 1
ATOM 1441 N N . VAL A 1 195 ? 40.305 26.046 30.183 1.00 20.61 224 VAL A N 1
ATOM 1442 C CA . VAL A 1 195 ? 41.118 27.124 30.735 1.00 22.59 224 VAL A CA 1
ATOM 1443 C C . VAL A 1 195 ? 41.533 28.088 29.651 1.00 20.83 224 VAL A C 1
ATOM 1444 O O . VAL A 1 195 ? 41.509 29.311 29.822 1.00 21.54 224 VAL A O 1
ATOM 1448 N N . ASN A 1 196 ? 41.907 27.546 28.488 1.00 20.11 225 ASN A N 1
ATOM 1449 C CA . ASN A 1 196 ? 42.343 28.436 27.424 1.00 18.07 225 ASN A CA 1
ATOM 1450 C C . ASN A 1 196 ? 41.190 29.305 26.870 1.00 17.03 225 ASN A C 1
ATOM 1451 O O . ASN A 1 196 ? 41.422 30.380 26.350 1.00 19.16 225 ASN A O 1
ATOM 1456 N N . VAL A 1 197 ? 39.946 28.818 26.917 1.00 16.79 226 VAL A N 1
ATOM 1457 C CA . VAL A 1 197 ? 38.808 29.657 26.497 1.00 14.90 226 VAL A CA 1
ATOM 1458 C C . VAL A 1 197 ? 38.624 30.784 27.532 1.00 17.09 226 VAL A C 1
ATOM 1459 O O . VAL A 1 197 ? 38.427 31.949 27.161 1.00 18.48 226 VAL A O 1
ATOM 1463 N N . THR A 1 198 ? 38.754 30.452 28.820 1.00 19.05 227 THR A N 1
ATOM 1464 C CA . THR A 1 198 ? 38.505 31.476 29.842 1.00 18.47 227 THR A CA 1
ATOM 1465 C C . THR A 1 198 ? 39.408 32.687 29.699 1.00 19.99 227 THR A C 1
ATOM 1466 O O . THR A 1 198 ? 39.016 33.796 30.032 1.00 21.58 227 THR A O 1
ATOM 1470 N N . THR A 1 199 ? 40.640 32.485 29.243 1.00 19.36 228 THR A N 1
ATOM 1471 C CA . THR A 1 199 ? 41.590 33.572 29.081 1.00 20.08 228 THR A CA 1
ATOM 1472 C C . THR A 1 199 ? 41.622 34.193 27.669 1.00 22.36 228 THR A C 1
ATOM 1473 O O . THR A 1 199 ? 42.414 35.133 27.394 1.00 20.40 228 THR A O 1
ATOM 1477 N N . ASN A 1 200 ? 40.855 33.603 26.753 1.00 20.25 229 ASN A N 1
ATOM 1478 C CA . ASN A 1 200 ? 40.908 33.910 25.324 1.00 20.48 229 ASN A CA 1
ATOM 1479 C C . ASN A 1 200 ? 42.245 33.525 24.658 1.00 20.87 229 ASN A C 1
ATOM 1480 O O . ASN A 1 200 ? 42.480 33.923 23.537 1.00 20.82 229 ASN A O 1
ATOM 1485 N N . ASP A 1 201 ? 43.066 32.704 25.305 1.00 20.86 230 ASP A N 1
ATOM 1486 C CA . ASP A 1 201 ? 44.220 32.121 24.610 1.00 21.43 230 ASP A CA 1
ATOM 1487 C C . ASP A 1 201 ? 43.774 31.181 23.485 1.00 20.41 230 ASP A C 1
ATOM 1488 O O . ASP A 1 201 ? 44.442 31.078 22.452 1.00 20.70 230 ASP A O 1
ATOM 1493 N N . TRP A 1 202 ? 42.646 30.515 23.692 1.00 19.43 231 TRP A N 1
ATOM 1494 C CA . TRP A 1 202 ? 41.895 29.859 22.627 1.00 17.56 231 TRP A CA 1
ATOM 1495 C C . TRP A 1 202 ? 40.761 30.816 22.247 1.00 16.43 231 TRP A C 1
ATOM 1496 O O . TRP A 1 202 ? 39.929 31.151 23.098 1.00 19.35 231 TRP A O 1
ATOM 1507 N N . ARG A 1 203 ? 40.789 31.345 21.031 1.00 17.03 232 ARG A N 1
ATOM 1508 C CA . ARG A 1 203 ? 39.904 32.447 20.629 1.00 18.90 232 ARG A CA 1
ATOM 1509 C C . ARG A 1 203 ? 38.577 31.990 20.051 1.00 18.45 232 ARG A C 1
ATOM 1510 O O . ARG A 1 203 ? 37.652 32.816 19.858 1.00 17.20 232 ARG A O 1
ATOM 1518 N N . ILE A 1 204 ? 38.480 30.728 19.688 1.00 18.41 233 ILE A N 1
ATOM 1519 C CA . ILE A 1 204 ? 37.268 30.245 18.967 1.00 16.52 233 ILE A CA 1
ATOM 1520 C C . ILE A 1 204 ? 36.227 29.725 19.979 1.00 16.66 233 ILE A C 1
ATOM 1521 O O . ILE A 1 204 ? 36.286 28.580 20.417 1.00 16.22 233 ILE A O 1
ATOM 1526 N N . TRP A 1 205 ? 35.262 30.598 20.319 1.00 18.28 234 TRP A N 1
ATOM 1527 C CA . TRP A 1 205 ? 34.260 30.330 21.333 1.00 17.93 234 TRP A CA 1
ATOM 1528 C C . TRP A 1 205 ? 33.173 31.339 21.115 1.00 18.46 234 TRP A C 1
ATOM 1529 O O . TRP A 1 205 ? 33.391 32.408 20.485 1.00 15.29 234 TRP A O 1
ATOM 1540 N N . SER A 1 206 ? 31.990 31.043 21.619 1.00 17.39 235 SER A N 1
ATOM 1541 C CA . SER A 1 206 ? 30.913 32.042 21.613 1.00 19.06 235 SER A CA 1
ATOM 1542 C C . SER A 1 206 ? 30.042 31.918 22.856 1.00 17.08 235 SER A C 1
ATOM 1543 O O . SER A 1 206 ? 30.094 30.912 23.552 1.00 17.79 235 SER A O 1
ATOM 1546 N N . TYR A 1 207 ? 29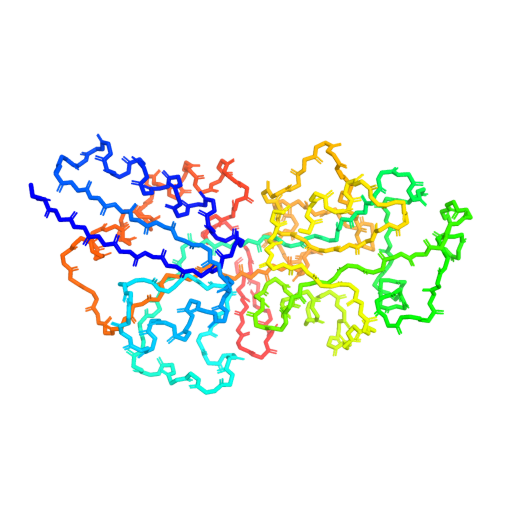.195 32.923 23.064 1.00 19.22 236 TYR A N 1
ATOM 1547 C CA . TYR A 1 207 ? 28.180 32.861 24.097 1.00 17.88 236 TYR A CA 1
ATOM 1548 C C . TYR A 1 207 ? 27.010 32.037 23.548 1.00 17.16 236 TYR A C 1
ATOM 1549 O O . TYR A 1 207 ? 26.743 32.041 22.349 1.00 20.31 236 TYR A O 1
ATOM 1558 N N . GLU A 1 208 ? 26.391 31.287 24.444 1.00 16.89 237 GLU A N 1
ATOM 1559 C CA . GLU A 1 208 ? 25.168 30.506 24.168 1.00 17.32 237 GLU A CA 1
ATOM 1560 C C . GLU A 1 208 ? 23.960 31.251 24.673 1.00 17.26 237 GLU A C 1
ATOM 1561 O O . GLU A 1 208 ? 23.927 31.704 25.844 1.00 17.19 237 GLU A O 1
ATOM 1567 N N . HIS A 1 209 ? 22.935 31.357 23.809 1.00 16.75 238 HIS A N 1
ATOM 1568 C CA . HIS A 1 209 ? 21.763 32.211 24.047 1.00 15.72 238 HIS A CA 1
ATOM 1569 C C . HIS A 1 209 ? 20.471 31.419 23.988 1.00 15.57 238 HIS A C 1
ATOM 1570 O O . HIS A 1 209 ? 20.302 30.567 23.077 1.00 15.93 238 HIS A O 1
ATOM 1577 N N . LEU A 1 210 ? 19.560 31.703 24.914 1.00 16.96 239 LEU A N 1
ATOM 1578 C CA . LEU A 1 210 ? 18.169 31.186 24.855 1.00 13.28 239 LEU A CA 1
ATOM 1579 C C . LEU A 1 210 ? 17.284 32.403 24.598 1.00 15.42 239 LEU A C 1
ATOM 1580 O O . LEU A 1 210 ? 16.998 33.143 25.520 1.00 15.31 239 LEU A O 1
ATOM 1585 N N . TYR A 1 211 ? 17.009 32.726 23.354 1.00 15.32 240 TYR A N 1
ATOM 1586 C CA . TYR A 1 211 ? 16.164 33.841 23.010 1.00 14.74 240 TYR A CA 1
ATOM 1587 C C . TYR A 1 211 ? 14.697 33.535 23.150 1.00 13.66 240 TYR A C 1
ATOM 1588 O O . TYR A 1 211 ? 14.239 32.440 22.759 1.00 16.24 240 TYR A O 1
ATOM 1597 N N . THR A 1 212 ? 13.965 34.555 23.610 1.00 15.87 241 THR A N 1
ATOM 1598 C CA . THR A 1 212 ? 12.491 34.550 23.640 1.00 15.55 241 THR A CA 1
ATOM 1599 C C . THR A 1 212 ? 11.917 35.740 22.868 1.00 14.85 241 THR A C 1
ATOM 1600 O O . THR A 1 212 ? 12.609 36.714 22.588 1.00 16.76 241 THR A O 1
ATOM 1604 N N . LYS A 1 213 ? 10.666 35.586 22.438 1.00 16.46 242 LYS A N 1
ATOM 1605 C CA . LYS A 1 213 ? 9.912 36.682 21.796 1.00 17.19 242 LYS A CA 1
ATOM 1606 C C . LYS A 1 213 ? 9.136 37.381 22.868 1.00 17.62 242 LYS A C 1
ATOM 1607 O O . LYS A 1 213 ? 8.145 36.852 23.394 1.00 20.09 242 LYS A O 1
ATOM 1613 N N . GLY A 1 214 ? 9.637 38.546 23.243 1.00 17.81 243 GLY A N 1
ATOM 1614 C CA . GLY A 1 214 ? 9.160 39.269 24.422 1.00 18.16 243 GLY A CA 1
ATOM 1615 C C . GLY A 1 214 ? 9.708 38.661 25.671 1.00 17.15 243 GLY A C 1
ATOM 1616 O O . GLY A 1 214 ? 10.445 37.661 25.631 1.00 18.89 243 GLY A O 1
ATOM 1617 N N . HIS A 1 215 ? 9.377 39.273 26.818 1.00 16.96 244 HIS A N 1
ATOM 1618 C CA . HIS A 1 215 ? 9.785 38.716 28.075 1.00 17.79 244 HIS A CA 1
ATOM 1619 C C . HIS A 1 215 ? 8.956 37.477 28.326 1.00 18.77 244 HIS A C 1
ATOM 1620 O O . HIS A 1 215 ? 7.729 37.470 28.147 1.00 19.82 244 HIS A O 1
ATOM 1627 N N . PRO A 1 216 ? 9.603 36.392 28.720 1.00 17.96 245 PRO A N 1
ATOM 1628 C CA . PRO A 1 216 ? 8.857 35.128 28.841 1.00 18.29 245 PRO A CA 1
ATOM 1629 C C . PRO A 1 216 ? 8.037 34.982 30.127 1.00 18.83 245 PRO A C 1
ATOM 1630 O O . PRO A 1 216 ? 8.291 35.674 31.111 1.00 20.25 245 PRO A O 1
ATOM 1634 N N . THR A 1 217 ? 7.024 34.131 30.039 1.00 18.62 246 THR A N 1
ATOM 1635 C CA . THR A 1 217 ? 6.162 33.753 31.181 1.00 21.88 246 THR A CA 1
ATOM 1636 C C . THR A 1 217 ? 6.094 32.230 31.322 1.00 21.57 246 THR A C 1
ATOM 1637 O O . THR A 1 217 ? 6.614 31.473 30.482 1.00 20.10 246 THR A O 1
ATOM 1641 N N . GLY A 1 218 ? 5.470 31.776 32.409 1.00 19.97 247 GLY A N 1
ATOM 1642 C CA . GLY A 1 218 ? 5.154 30.389 32.603 1.00 19.69 247 GLY A CA 1
ATOM 1643 C C . GLY A 1 218 ? 6.405 29.511 32.552 1.00 17.70 247 GLY A C 1
ATOM 1644 O O . GLY A 1 218 ? 7.471 29.859 33.048 1.00 18.60 247 GLY A O 1
ATOM 1645 N N . LEU A 1 219 ? 6.244 28.381 31.903 1.00 17.41 248 LEU A N 1
ATOM 1646 C CA . LEU A 1 219 ? 7.306 27.365 31.892 1.00 17.38 248 LEU A CA 1
ATOM 1647 C C . LEU 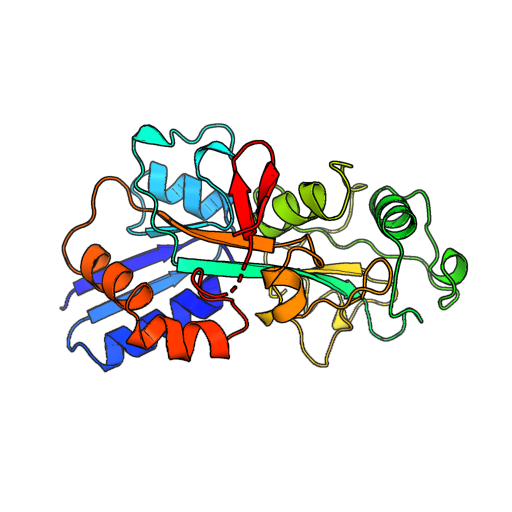A 1 219 ? 8.540 27.839 31.155 1.00 16.73 248 LEU A C 1
ATOM 1648 O O . LEU A 1 219 ? 9.672 27.515 31.577 1.00 16.85 248 LEU A O 1
ATOM 1653 N N . THR A 1 220 ? 8.372 28.617 30.079 1.00 16.31 249 THR A N 1
ATOM 1654 C CA . THR A 1 220 ? 9.510 29.194 29.393 1.00 16.46 249 THR A CA 1
ATOM 1655 C C . THR A 1 220 ? 10.385 29.986 30.341 1.00 15.55 249 THR A C 1
ATOM 1656 O O . THR A 1 220 ? 11.615 29.789 30.386 1.00 15.90 249 THR A O 1
ATOM 1660 N N . LYS A 1 221 ? 9.760 30.867 31.114 1.00 16.69 250 LYS A N 1
ATOM 1661 C CA . LYS A 1 221 ? 10.483 31.707 32.075 1.00 17.94 250 LYS A CA 1
ATOM 1662 C C . LYS A 1 221 ? 11.138 30.841 33.153 1.00 15.93 250 LYS A C 1
ATOM 1663 O O . LYS A 1 221 ? 12.340 31.029 33.462 1.00 16.59 250 LYS A O 1
ATOM 1669 N N . ALA A 1 222 ? 10.375 29.895 33.697 1.00 16.29 251 ALA A N 1
ATOM 1670 C CA . ALA A 1 222 ? 10.882 29.039 34.745 1.00 17.04 251 ALA A CA 1
ATOM 1671 C C . ALA A 1 222 ? 12.076 28.212 34.312 1.00 16.97 251 ALA A C 1
ATOM 1672 O O . ALA A 1 222 ? 13.051 28.079 35.048 1.00 19.24 251 ALA A O 1
ATOM 1674 N N . PHE A 1 223 ? 12.013 27.647 33.104 1.00 16.29 252 PHE A N 1
ATOM 1675 C CA . PHE A 1 223 ? 13.111 26.849 32.620 1.00 16.02 252 PHE A CA 1
ATOM 1676 C C . PHE A 1 223 ? 14.378 27.683 32.404 1.00 16.03 252 PHE A C 1
ATOM 1677 O O . PHE A 1 223 ? 15.489 27.250 32.752 1.00 16.17 252 PHE A O 1
ATOM 1685 N N . ILE A 1 224 ? 14.235 28.838 31.768 1.00 15.13 253 ILE A N 1
ATOM 1686 C CA . ILE A 1 224 ? 15.411 29.705 31.588 1.00 14.99 253 ILE A CA 1
ATOM 1687 C C . ILE A 1 224 ? 16.037 30.077 32.940 1.00 17.13 253 ILE A C 1
ATOM 1688 O O . ILE A 1 224 ? 17.290 29.971 33.115 1.00 17.56 253 ILE A O 1
ATOM 1693 N N . THR A 1 225 ? 15.213 30.484 33.904 1.00 17.67 254 THR A N 1
ATOM 1694 C CA . THR A 1 225 ? 15.690 30.761 35.258 1.00 20.34 254 THR A CA 1
ATOM 1695 C C . THR A 1 225 ? 16.485 29.552 35.832 1.00 20.05 254 THR A C 1
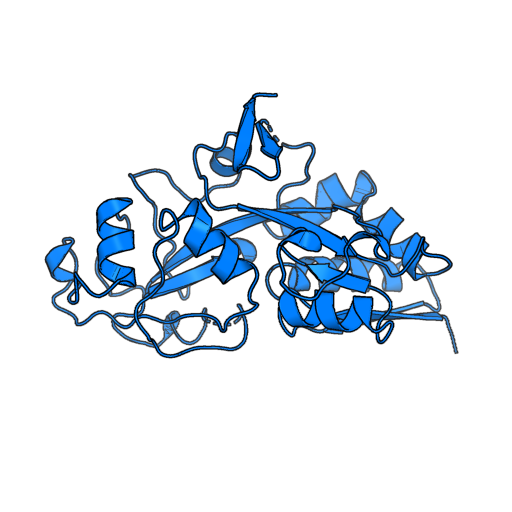ATOM 1696 O O . THR A 1 225 ? 17.585 29.700 36.363 1.00 18.83 254 THR A O 1
ATOM 1700 N N . TYR A 1 226 ? 15.942 28.351 35.631 1.00 17.68 255 TYR A N 1
ATOM 1701 C CA . TYR A 1 226 ? 16.599 27.119 36.073 1.00 18.30 255 TYR A CA 1
ATOM 1702 C C . TYR A 1 226 ? 17.957 26.902 35.424 1.00 17.37 255 TYR A C 1
ATOM 1703 O O . TYR A 1 226 ? 18.941 26.666 36.115 1.00 18.68 255 TYR A O 1
ATOM 1712 N N . VAL A 1 227 ? 18.043 27.062 34.091 1.00 17.20 256 VAL A N 1
ATOM 1713 C CA . VAL A 1 227 ? 19.286 26.891 33.385 1.00 16.91 256 VAL A CA 1
ATOM 1714 C C . VAL A 1 227 ? 20.340 27.923 33.857 1.00 18.42 256 VAL A C 1
ATOM 1715 O O . VAL A 1 227 ? 21.485 27.586 34.003 1.00 18.22 256 VAL A O 1
ATOM 1719 N N . GLN A 1 228 ? 19.909 29.129 34.190 1.00 15.96 257 GLN A N 1
ATOM 1720 C CA . GLN A 1 228 ? 20.847 30.191 34.642 1.00 17.22 257 GLN A CA 1
ATOM 1721 C C . GLN A 1 228 ? 21.165 30.102 36.159 1.00 18.61 257 GLN A C 1
ATOM 1722 O O . GLN A 1 228 ? 21.989 30.871 36.677 1.00 20.55 257 GLN A O 1
ATOM 1728 N N . SER A 1 229 ? 20.529 29.200 36.893 1.00 17.91 258 SER A N 1
ATOM 1729 C CA . SER A 1 229 ? 20.621 29.210 38.348 1.00 19.22 258 SER A CA 1
ATOM 1730 C C . SER A 1 229 ? 21.982 28.655 38.761 1.00 21.97 258 SER A C 1
ATOM 1731 O O . SER A 1 229 ? 22.511 27.770 38.063 1.00 23.16 258 SER A O 1
ATOM 1734 N N . PRO A 1 230 ? 22.565 29.206 39.846 1.00 24.41 259 PRO A N 1
ATOM 1735 C CA . PRO A 1 230 ? 23.899 28.776 40.294 1.00 25.91 259 PRO A CA 1
ATOM 1736 C C . PRO A 1 230 ? 23.996 27.261 40.445 1.00 29.68 259 PRO A C 1
ATOM 1737 O O . PRO A 1 230 ? 25.010 26.676 40.065 1.00 30.40 259 PRO A O 1
ATOM 1741 N N . ALA A 1 231 ? 22.939 26.626 40.949 1.00 29.40 260 ALA A N 1
ATOM 1742 C CA . ALA A 1 231 ? 22.966 25.189 41.140 1.00 33.02 260 ALA A CA 1
ATOM 1743 C C . ALA A 1 231 ? 23.239 24.474 39.834 1.00 25.64 260 ALA A C 1
ATOM 1744 O O . ALA A 1 231 ? 23.992 23.523 39.812 1.00 30.31 260 ALA A O 1
ATOM 1746 N N . ILE A 1 232 ? 22.687 24.957 38.726 1.00 28.07 261 ILE A N 1
ATOM 1747 C CA . ILE A 1 232 ? 22.797 24.263 37.440 1.00 25.57 261 ILE A CA 1
ATOM 1748 C C . ILE A 1 232 ? 24.054 24.668 36.607 1.00 21.83 261 ILE A C 1
ATOM 1749 O O . ILE A 1 232 ? 24.706 23.851 35.915 1.00 23.45 261 ILE A O 1
ATOM 1754 N N . GLN A 1 233 ? 24.375 25.955 36.719 1.00 24.20 262 GLN A N 1
ATOM 1755 C CA . GLN A 1 233 ? 25.638 26.525 36.262 1.00 23.45 262 GLN A CA 1
ATOM 1756 C C . GLN A 1 233 ? 26.859 25.831 36.882 1.00 23.99 262 GLN A C 1
ATOM 1757 O O . GLN A 1 233 ? 27.801 25.581 36.206 1.00 26.64 262 GLN A O 1
ATOM 1763 N N . ASN A 1 234 ? 26.794 25.489 38.161 1.00 26.19 263 ASN A N 1
ATOM 1764 C 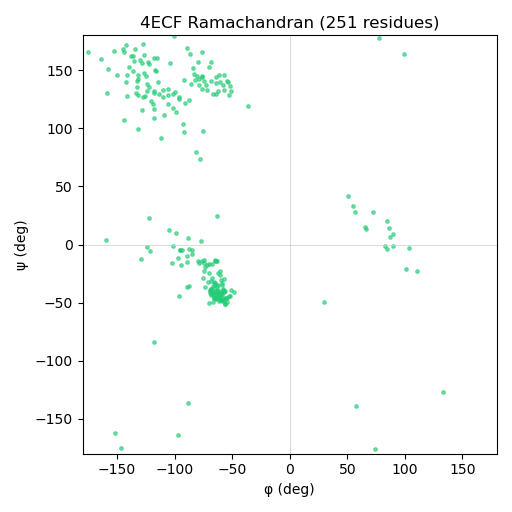CA . ASN A 1 234 ? 27.961 24.875 38.844 1.00 29.17 263 ASN A CA 1
ATOM 1765 C C . ASN A 1 234 ? 28.136 23.372 38.566 1.00 26.77 263 ASN A C 1
ATOM 1766 O O . ASN A 1 234 ? 29.173 22.803 38.884 1.00 26.74 263 ASN A O 1
ATOM 1771 N N . THR A 1 235 ? 27.103 22.744 38.014 1.00 26.17 264 THR A N 1
ATOM 1772 C CA . THR A 1 235 ? 27.057 21.316 37.806 1.00 28.90 264 THR A CA 1
ATOM 1773 C C . THR A 1 235 ? 26.957 20.951 36.306 1.00 30.74 264 THR A C 1
ATOM 1774 O O . THR A 1 235 ? 27.959 20.684 35.617 1.00 26.69 264 THR A O 1
ATOM 1778 N N . LEU A 1 236 ? 25.741 20.962 35.791 1.00 34.91 265 LEU A N 1
ATOM 1779 C CA . LEU A 1 236 ? 25.440 20.382 34.496 1.00 29.09 265 LEU A CA 1
ATOM 1780 C C . LEU A 1 236 ? 26.167 21.102 33.355 1.00 28.35 265 LEU A C 1
ATOM 1781 O O . LEU A 1 236 ? 26.702 20.479 32.435 1.00 29.20 265 LEU A O 1
ATOM 1786 N N . VAL A 1 237 ? 26.217 22.431 33.430 1.00 26.48 266 VAL A N 1
ATOM 1787 C CA . VAL A 1 237 ? 26.852 23.240 32.383 1.00 25.05 266 VAL A CA 1
ATOM 1788 C C . VAL A 1 237 ? 28.300 22.810 32.155 1.00 24.83 266 VAL A C 1
ATOM 1789 O O . VAL A 1 237 ? 28.714 22.486 31.047 1.00 26.45 266 VAL A O 1
ATOM 1793 N N . ARG A 1 238 ? 29.049 22.733 33.256 1.00 27.44 267 ARG A N 1
ATOM 1794 C CA . ARG A 1 238 ? 30.437 22.303 33.242 1.00 30.15 267 ARG A CA 1
ATOM 1795 C C . ARG A 1 238 ? 30.632 20.822 32.859 1.00 29.30 267 ARG A C 1
ATOM 1796 O O . ARG A 1 238 ? 31.526 20.480 32.112 1.00 31.70 267 ARG A O 1
ATOM 1804 N N . GLN A 1 239 ? 29.766 19.935 33.360 1.00 32.35 268 GLN A N 1
ATOM 1805 C CA . GLN A 1 239 ? 29.863 18.510 33.004 1.00 38.38 268 GLN A CA 1
ATOM 1806 C C . GLN A 1 239 ? 29.758 18.225 31.523 1.00 36.72 268 GLN A C 1
ATOM 1807 O O . GLN A 1 239 ? 30.369 17.294 31.022 1.00 36.62 268 GLN A O 1
ATOM 1813 N N . LEU A 1 240 ? 28.946 18.996 30.804 1.00 29.14 269 LEU A N 1
ATOM 1814 C CA . LEU A 1 240 ? 28.734 18.737 29.397 1.00 32.82 269 LEU A CA 1
ATOM 1815 C C . LEU A 1 240 ? 29.739 19.442 28.478 1.00 28.65 269 LEU A C 1
ATOM 1816 O O . LEU A 1 240 ? 29.588 19.420 27.265 1.00 36.63 269 LEU A O 1
ATOM 1821 N N . GLY A 1 241 ? 30.739 20.107 29.049 1.00 30.89 270 GLY A N 1
ATOM 1822 C CA . GLY A 1 241 ? 31.802 20.675 28.258 1.00 32.28 270 GLY A CA 1
ATOM 1823 C C . GLY A 1 241 ? 31.755 22.167 28.035 1.00 31.76 270 GLY A C 1
ATOM 1824 O O . GLY A 1 241 ? 32.686 22.714 27.467 1.00 36.43 270 GLY A O 1
ATOM 1825 N N . TYR A 1 242 ? 30.706 22.831 28.526 1.00 21.69 271 TYR A N 1
ATOM 1826 C CA . TYR A 1 242 ? 30.568 24.257 28.378 1.00 20.77 271 TYR A CA 1
ATOM 1827 C C . TYR A 1 242 ? 31.230 24.965 29.548 1.00 20.87 271 TYR A C 1
ATOM 1828 O O . TYR A 1 242 ? 31.572 24.332 30.567 1.00 21.82 271 TYR A O 1
ATOM 1837 N N . LEU A 1 243 ? 31.373 26.273 29.416 1.00 19.56 272 LEU A N 1
ATOM 1838 C CA . LEU A 1 243 ? 31.810 27.139 30.503 1.00 19.38 272 LEU A CA 1
ATOM 1839 C C . LEU A 1 243 ? 30.611 27.913 31.017 1.00 19.38 272 LEU A C 1
ATOM 1840 O O . LEU A 1 243 ? 29.780 28.412 30.253 1.00 18.90 272 LEU A O 1
ATOM 1845 N N . SER A 1 244 ? 30.461 27.973 32.352 1.00 19.21 273 SER A N 1
ATOM 1846 C CA A SER A 1 244 ? 29.548 28.926 32.947 0.60 20.62 273 SER A CA 1
ATOM 1847 C CA B SER A 1 244 ? 29.508 28.921 32.890 0.40 20.91 273 SER A CA 1
ATOM 1848 C C . SER A 1 244 ? 30.130 30.315 32.689 1.00 19.64 273 SER A C 1
ATOM 1849 O O . SER A 1 244 ? 31.333 30.502 32.814 1.00 19.26 273 SER A O 1
ATOM 1854 N N . PRO A 1 245 ? 29.294 31.312 32.359 1.00 20.47 274 PRO A N 1
ATOM 1855 C CA . PRO A 1 245 ? 29.876 32.633 32.074 1.00 20.95 274 PRO A CA 1
ATOM 1856 C C . PRO A 1 245 ? 30.733 33.253 33.188 1.00 21.12 274 PRO A C 1
ATOM 1857 O O . PRO A 1 245 ? 31.691 33.950 32.882 1.00 21.98 274 PRO A O 1
ATOM 1861 N N . ASP A 1 246 ? 30.445 32.950 34.453 1.00 22.44 275 ASP A N 1
ATOM 1862 C CA . ASP A 1 246 ? 31.266 33.418 35.572 1.00 24.23 275 ASP A CA 1
ATOM 1863 C C . ASP A 1 246 ? 32.696 32.853 35.603 1.00 24.38 275 ASP A C 1
ATOM 1864 O O . ASP A 1 246 ? 33.504 33.341 36.364 1.00 26.12 275 ASP A O 1
ATOM 1869 N N . GLN A 1 247 ? 32.980 31.806 34.826 1.00 21.99 276 GLN A N 1
ATOM 1870 C CA . GLN A 1 247 ? 34.349 31.292 34.712 1.00 22.31 276 GLN A CA 1
ATOM 1871 C C . GLN A 1 247 ? 35.208 32.157 33.783 1.00 21.21 276 GLN A C 1
ATOM 1872 O O . GLN A 1 247 ? 36.440 32.098 33.830 1.00 23.91 276 GLN A O 1
ATOM 1886 N N . LEU A 1 249 ? 37.381 34.966 32.126 1.00 22.92 278 LEU A N 1
ATOM 1887 C CA . LEU A 1 249 ? 38.326 35.969 32.601 1.00 21.93 278 LEU A CA 1
ATOM 1888 C C . LEU A 1 249 ? 38.460 37.083 31.581 1.00 26.65 278 LEU A C 1
ATOM 1889 O O . LEU A 1 249 ? 39.315 37.976 31.731 1.00 30.17 278 LEU A O 1
ATOM 1894 N N . VAL A 1 250 ? 37.662 36.997 30.517 1.00 23.73 279 VAL A N 1
ATOM 1895 C CA . VAL A 1 250 ? 37.537 38.043 29.518 1.00 21.93 279 VAL A CA 1
ATOM 1896 C C . VAL A 1 250 ? 36.055 38.223 29.178 1.00 22.59 279 VAL A C 1
ATOM 1897 O O . VAL A 1 250 ? 35.234 37.352 29.468 1.00 24.07 279 VAL A O 1
ATOM 1901 N N . GLU A 1 251 ? 35.740 39.365 28.577 1.00 26.73 280 GLU A N 1
ATOM 1902 C CA . GLU A 1 251 ? 34.433 39.609 27.961 1.00 31.90 280 GLU A CA 1
ATOM 1903 C C . GLU A 1 251 ? 34.665 40.051 26.521 1.00 32.41 280 GLU A C 1
ATOM 1904 O O . GLU A 1 251 ? 35.675 40.721 26.206 1.00 32.56 280 GLU A O 1
ATOM 1910 N N . ARG A 1 252 ? 33.734 39.686 25.647 1.00 30.83 281 ARG A N 1
ATOM 1911 C CA . ARG A 1 252 ? 33.840 40.045 24.241 1.00 29.32 281 ARG A CA 1
ATOM 1912 C C . ARG A 1 252 ? 32.586 40.782 23.726 1.00 28.39 281 ARG A C 1
ATOM 1913 O O . ARG A 1 252 ? 31.482 40.285 23.866 1.00 30.57 281 ARG A O 1
ATOM 1921 N N . ASP A 1 253 ? 32.810 41.948 23.111 1.00 36.50 282 ASP A N 1
ATOM 1922 C CA . ASP A 1 253 ? 31.762 42.860 22.613 1.00 43.90 282 ASP A CA 1
ATOM 1923 C C . ASP A 1 253 ? 31.569 42.705 21.108 1.00 43.43 282 ASP A C 1
ATOM 1924 O O . ASP A 1 253 ? 32.261 41.930 20.464 1.00 37.92 282 ASP A O 1
ATOM 1929 N N . ALA A 1 254 ? 30.638 43.473 20.559 1.00 45.78 283 ALA A N 1
ATOM 1930 C CA . ALA A 1 254 ? 30.124 43.244 19.208 1.00 40.05 283 ALA A CA 1
ATOM 1931 C C . ALA A 1 254 ? 31.171 43.466 18.124 1.00 41.32 283 ALA A C 1
ATOM 1932 O O . ALA A 1 254 ? 31.153 42.781 17.116 1.00 40.21 283 ALA A O 1
ATOM 1934 N N . ASN A 1 255 ? 32.093 44.399 18.358 1.00 46.85 284 ASN A N 1
ATOM 1935 C CA . ASN A 1 255 ? 33.239 44.631 17.462 1.00 56.39 284 ASN A CA 1
ATOM 1936 C C . ASN A 1 255 ? 34.358 43.590 17.599 1.00 60.49 284 ASN A C 1
ATOM 1937 O O . ASN A 1 255 ? 35.409 43.719 16.953 1.00 52.44 284 ASN A O 1
ATOM 1942 N N . GLY A 1 256 ? 34.137 42.585 18.457 1.00 58.54 285 GLY A N 1
ATOM 1943 C CA . GLY A 1 256 ? 35.109 41.538 18.738 1.00 52.32 285 GLY A CA 1
ATOM 1944 C C . GLY A 1 256 ? 36.131 41.956 19.770 1.00 55.79 285 GLY A C 1
ATOM 1945 O O . GLY A 1 256 ? 37.001 41.164 20.114 1.00 60.48 285 GLY A O 1
ATOM 1946 N N . HIS A 1 257 ? 36.037 43.192 20.267 1.00 43.38 286 HIS A N 1
ATOM 1947 C CA . HIS A 1 257 ? 36.991 43.695 21.248 1.00 49.43 286 HIS A CA 1
ATOM 1948 C C . HIS A 1 257 ? 36.900 42.858 22.511 1.00 43.16 286 HIS A C 1
ATOM 1949 O O . HIS A 1 257 ? 35.813 42.573 23.012 1.00 40.40 286 HIS A O 1
ATOM 1956 N N . ILE A 1 258 ? 38.075 42.447 22.988 1.00 47.63 287 ILE A N 1
ATOM 1957 C CA . ILE A 1 258 ? 38.247 41.727 24.237 1.00 42.18 287 ILE A CA 1
ATOM 1958 C C . ILE A 1 258 ? 38.621 42.708 25.353 1.00 49.80 287 ILE A C 1
ATOM 1959 O O . ILE A 1 258 ? 39.596 43.455 25.220 1.00 46.80 287 ILE A O 1
ATOM 1964 N N . THR A 1 259 ? 37.872 42.681 26.454 1.00 45.25 288 THR A N 1
ATOM 1965 C CA . THR A 1 259 ? 38.302 43.324 27.704 1.00 44.33 288 THR A CA 1
ATOM 1966 C C . THR A 1 259 ? 38.634 42.243 28.762 1.00 47.63 288 THR A C 1
ATOM 1967 O O . THR A 1 259 ? 37.891 41.264 28.940 1.00 32.36 288 THR A O 1
ATOM 1971 N N . LYS A 1 260 ? 39.777 42.399 29.429 1.00 53.31 289 LYS A N 1
ATOM 1972 C CA . LYS A 1 260 ? 40.281 41.392 30.371 1.00 57.53 289 LYS A CA 1
ATOM 1973 C C . LYS A 1 260 ? 39.771 41.687 31.776 1.00 56.09 289 LYS A C 1
ATOM 1974 O O . LYS A 1 260 ? 40.011 42.756 32.309 1.00 54.39 289 LYS A O 1
ATOM 1980 N N . THR A 1 261 ? 39.068 40.727 32.372 1.00 69.95 290 THR A N 1
ATOM 1981 C CA . THR A 1 261 ? 38.239 40.992 33.561 1.00 70.91 290 THR A CA 1
ATOM 1982 C C . THR A 1 261 ? 38.387 39.906 34.640 1.00 61.87 290 THR A C 1
ATOM 1983 O O . THR A 1 261 ? 39.477 39.361 34.848 1.00 58.24 290 THR A O 1
#

Nearest PDB structures (foldseek):
  4ecf-assembly1_A  TM=1.004E+00  e=4.285E-59  Levilactobacillus brevis ATCC 367
  4exl-assembly3_C  TM=8.375E-01  e=9.496E-37  Streptococcus pneumoniae str. Canada MDR_19A
  4gd5-assembly1_A  TM=9.258E-01  e=1.858E-24  Clostridium perfringens ATCC 13124
  1twy-assembly11_F  TM=7.548E-01  e=2.826E-22  Vibrio cholerae O1 biovar El Tor str. N16961
  7dm2-assembly1_A  TM=8.716E-01  e=1.402E-17  Mycobacterium tuberculosis H37Rv

Foldseek 3Di:
DAEEFEEEAAQLCQVLQVVLQVVVPVVDDRYYYHYYYQAQQCLQVCQQVVVGFWRKHLDQSVVDPPGDNVQKDKFFQFKWFKFKKAAPQFADQEEALVRQLCVQAVVDFASVVVVGDGFGAAEEEADPRHRLRVLCCVFRNVNDDGDDHHYDRHQCLLVCRLPPPRYMYMHIQLSDDPSIHTHHYPPHGRAPVCVLQCVPVRMGTIITMHRPDDDDPSNVSSCSSRPPVNQVPSCVVSRTHGPVRFWDADPVRDIDTD